Protein AF-A0A958QZ75-F1 (afdb_monomer_lite)

Radius of gyration: 23.56 Å; chains: 1; bounding box: 42×89×55 Å

Foldseek 3Di:
DPPVVVVVVVVVVVVVVVVVVVVVVVVVVVVVVVDAPPLVVQDAQAAEEEEEDQPLPPDLVVLLLQLCCCQVVVHQYYEYEHAADPDPPRDGSVVNLQNLLVCLQVSVVSCVVVVQDWAPWDDPDRQWIWTAHPVRGIHIYGYHCVCVVVVPDDVLVVLLVVCVSHNAQRYEYEDEVVCLLCLVVSDPCSVVSLLSHKYKYFYDPPPPPRPPQDLPDDDSCVVVDDPVQVVQWDADNVRRMIIGGSPDPPDPSD

pLDDT: mean 79.93, std 19.9, range [34.56, 98.44]

Secondary structure (DSSP, 8-state):
--SSHHHHHHHHHHHHHHHHHHHHHHHHHHHHSS-S--GGG--TT--EEEEEE--SS--HHHHHHHHHHHHHTT-SEEEEEE----STTPPPHHHHHHHHHHHHHTHHHHHHHTT--EEEEEEEETTEEEEEETTS-EEEEEEE-HHHHTT--SHHHHHHHHHHHH-TTTEEEEEEHHHHHHGGGS-TTGGGHHHH-EEEEE--TT-BTBS---TTSS-TTGGGS-GGGGGGEEEETTTTEEEE----SSS---

Structure (mmCIF, N/CA/C/O backbone):
data_AF-A0A958QZ75-F1
#
_entry.id   AF-A0A958QZ75-F1
#
loop_
_atom_site.group_PDB
_atom_site.id
_atom_site.type_symbol
_atom_site.label_atom_id
_atom_site.label_alt_id
_atom_site.label_comp_id
_atom_site.label_asym_id
_atom_site.label_entity_id
_atom_site.label_seq_id
_atom_site.pdbx_PDB_ins_code
_atom_site.Cartn_x
_atom_site.Cartn_y
_atom_site.Cartn_z
_atom_site.occupancy
_atom_site.B_iso_or_equiv
_atom_site.auth_seq_id
_atom_site.auth_comp_id
_atom_site.auth_asym_id
_atom_site.auth_atom_id
_atom_site.pdbx_PDB_model_num
ATOM 1 N N . MET A 1 1 ? 22.309 63.521 30.481 1.00 52.22 1 MET A N 1
ATOM 2 C CA . MET A 1 1 ? 21.281 62.956 29.573 1.00 52.22 1 MET A CA 1
ATOM 3 C C . MET A 1 1 ? 21.811 61.906 28.569 1.00 52.22 1 MET A C 1
ATOM 5 O O . MET A 1 1 ? 21.102 61.592 27.629 1.00 52.22 1 MET A O 1
ATOM 9 N N . LYS A 1 2 ? 23.010 61.310 28.754 1.00 52.03 2 LYS A N 1
ATOM 10 C CA . LYS A 1 2 ? 23.576 60.277 27.845 1.00 52.03 2 LYS A CA 1
ATOM 11 C C . LYS A 1 2 ? 23.533 58.837 28.392 1.00 52.03 2 LYS A C 1
ATOM 13 O O . LYS A 1 2 ? 23.915 57.909 27.693 1.00 52.03 2 LYS A O 1
ATOM 18 N N . THR A 1 3 ? 23.054 58.633 29.618 1.00 52.88 3 THR A N 1
ATOM 19 C CA . THR A 1 3 ? 23.153 57.337 30.315 1.00 52.88 3 THR A CA 1
ATOM 20 C C . THR A 1 3 ? 21.907 56.455 30.173 1.00 52.88 3 THR A C 1
ATOM 22 O O . THR A 1 3 ? 22.004 55.248 30.342 1.00 52.88 3 THR A O 1
ATOM 25 N N . LEU A 1 4 ? 20.754 57.024 29.800 1.00 45.88 4 LEU A N 1
ATOM 26 C CA . LEU A 1 4 ? 19.498 56.275 29.629 1.00 45.88 4 LEU A CA 1
ATOM 27 C C . LEU A 1 4 ? 19.374 55.584 28.258 1.00 45.88 4 LEU A C 1
ATOM 29 O O . LEU A 1 4 ? 18.701 54.569 28.153 1.00 45.88 4 LEU A O 1
ATOM 33 N N . SER A 1 5 ? 20.068 56.069 27.222 1.00 47.34 5 SER A N 1
ATOM 34 C CA . SER A 1 5 ? 19.983 55.503 25.862 1.00 47.34 5 SER A CA 1
ATOM 35 C C . SER A 1 5 ? 20.635 54.117 25.738 1.00 47.34 5 SER A C 1
ATOM 37 O O . SER A 1 5 ? 20.114 53.273 25.018 1.00 47.34 5 SER A O 1
ATOM 39 N N . ARG A 1 6 ? 21.695 53.822 26.506 1.00 51.47 6 ARG A N 1
ATOM 40 C CA . ARG A 1 6 ? 22.344 52.495 26.484 1.00 51.47 6 ARG A CA 1
ATOM 41 C C . ARG A 1 6 ? 21.542 51.393 27.183 1.00 51.47 6 ARG A C 1
ATOM 43 O O . ARG A 1 6 ? 21.786 50.222 26.924 1.00 51.47 6 ARG A O 1
ATOM 50 N N . TYR A 1 7 ? 20.593 51.750 28.049 1.00 50.31 7 TYR A N 1
ATOM 51 C CA . TYR A 1 7 ? 19.760 50.771 28.756 1.00 50.31 7 TYR A CA 1
ATOM 52 C C . TYR A 1 7 ? 18.610 50.235 27.889 1.00 50.31 7 TYR A C 1
ATOM 54 O O . TYR A 1 7 ? 18.158 49.114 28.092 1.00 50.31 7 TYR A O 1
ATOM 62 N N . PHE A 1 8 ? 18.155 51.005 26.895 1.00 46.66 8 PHE A N 1
ATOM 63 C CA . PHE A 1 8 ? 17.090 50.568 25.986 1.00 46.66 8 PHE A CA 1
ATOM 64 C C . PHE A 1 8 ? 17.598 49.668 24.849 1.00 46.66 8 PHE A C 1
ATOM 66 O O . PHE A 1 8 ? 16.860 48.804 24.383 1.00 46.66 8 PHE A O 1
ATOM 73 N N . GLU A 1 9 ? 18.866 49.793 24.444 1.00 49.28 9 GLU A N 1
ATOM 74 C CA . GLU A 1 9 ? 19.459 48.905 23.431 1.00 49.28 9 GLU A CA 1
ATOM 75 C C . GLU A 1 9 ? 19.729 47.489 23.970 1.00 49.28 9 GLU A C 1
ATOM 77 O O . GLU A 1 9 ? 19.547 46.512 23.244 1.00 49.28 9 GLU A O 1
ATOM 82 N N . SER A 1 10 ? 20.078 47.342 25.255 1.00 51.66 10 SER A N 1
ATOM 83 C CA . SER A 1 10 ? 20.316 46.025 25.864 1.00 51.66 10 SER A CA 1
ATOM 84 C C . SER A 1 10 ? 19.029 45.228 26.116 1.00 51.66 10 SER A C 1
ATOM 86 O O . SER A 1 10 ? 19.037 44.003 25.992 1.00 51.66 10 SER A O 1
ATOM 88 N N . LEU A 1 11 ? 17.907 45.899 26.402 1.00 47.25 11 LEU A N 1
ATOM 89 C CA . LEU A 1 11 ? 16.609 45.243 26.617 1.00 47.25 11 LEU A CA 1
ATOM 90 C C . LEU A 1 11 ? 16.003 44.683 25.318 1.00 47.25 11 LEU A C 1
ATOM 92 O O . LEU A 1 11 ? 15.410 43.603 25.336 1.00 47.25 11 LEU A O 1
ATOM 96 N N . ASN A 1 12 ? 16.216 45.347 24.176 1.00 53.66 12 ASN A N 1
ATOM 97 C CA . ASN A 1 12 ? 15.762 44.834 22.877 1.00 53.66 12 ASN A CA 1
ATOM 98 C C . ASN A 1 12 ? 16.567 43.611 22.409 1.00 53.66 12 ASN A C 1
ATOM 100 O O . ASN A 1 12 ? 16.010 42.717 21.774 1.00 53.66 12 ASN A O 1
ATOM 104 N N . PHE A 1 13 ? 17.851 43.521 22.764 1.00 54.38 13 PHE A N 1
ATOM 105 C CA . PHE A 1 13 ? 18.694 42.392 22.361 1.00 54.38 13 PHE A CA 1
ATOM 106 C C . PHE A 1 13 ? 18.328 41.089 23.095 1.00 54.38 13 PHE A C 1
ATOM 108 O O . PHE A 1 13 ? 18.323 40.014 22.494 1.00 54.38 13 PHE A O 1
ATOM 115 N N . ILE A 1 14 ? 17.950 41.183 24.376 1.00 55.31 14 ILE A N 1
ATOM 116 C CA . ILE A 1 14 ? 17.532 40.024 25.184 1.00 55.31 14 ILE A CA 1
ATOM 117 C C . ILE A 1 14 ? 16.198 39.454 24.673 1.00 55.31 14 ILE A C 1
ATOM 119 O O . ILE A 1 14 ? 16.058 38.238 24.563 1.00 55.31 14 ILE A O 1
ATOM 123 N N . SER A 1 15 ? 15.258 40.316 24.273 1.00 59.66 15 SER A N 1
ATOM 124 C CA . SER A 1 15 ? 13.955 39.921 23.712 1.00 59.66 15 SER A CA 1
ATOM 125 C C . SER A 1 15 ? 14.082 39.147 22.389 1.00 59.66 15 SER A C 1
ATOM 127 O O . SER A 1 15 ? 13.454 38.099 22.202 1.00 59.66 15 SER A O 1
ATOM 129 N N . VAL A 1 16 ? 14.951 39.610 21.484 1.00 63.12 16 VAL A N 1
ATOM 130 C CA . VAL A 1 16 ? 15.163 38.958 20.181 1.00 63.12 16 VAL A CA 1
ATOM 131 C C . VAL A 1 16 ? 15.904 37.627 20.339 1.00 63.12 16 VAL A C 1
ATOM 133 O O . VAL A 1 16 ? 15.516 36.637 19.719 1.00 63.12 16 VAL A O 1
ATOM 136 N N . ALA A 1 17 ? 16.912 37.561 21.216 1.00 61.28 17 ALA A N 1
ATOM 137 C CA . ALA A 1 17 ? 17.644 36.324 21.491 1.00 61.28 17 ALA A CA 1
ATOM 138 C C . ALA A 1 17 ? 16.769 35.261 22.183 1.00 61.28 17 ALA A C 1
ATOM 140 O O . ALA A 1 17 ? 16.833 34.086 21.821 1.00 61.28 17 ALA A O 1
ATOM 141 N N . GLN A 1 18 ? 15.906 35.662 23.125 1.00 62.38 18 GLN A N 1
ATOM 142 C CA . GLN A 1 18 ? 14.941 34.754 23.758 1.00 62.38 18 GLN A CA 1
ATOM 143 C C . GLN A 1 18 ? 13.906 34.237 22.756 1.00 62.38 18 GLN A C 1
ATOM 145 O O . GLN A 1 18 ? 13.602 33.046 22.751 1.00 62.38 18 GLN A O 1
ATOM 150 N N . SER A 1 19 ? 13.424 35.099 21.858 1.00 62.25 19 SER A N 1
ATOM 151 C CA . SER A 1 19 ? 12.486 34.699 20.805 1.00 62.25 19 SER A CA 1
ATOM 152 C C . SER A 1 19 ? 13.127 33.699 19.839 1.00 62.25 19 SER A C 1
ATOM 154 O O . SER A 1 19 ? 12.548 32.648 19.575 1.00 62.25 19 SER A O 1
ATOM 156 N N . ALA A 1 20 ? 14.354 33.959 19.373 1.00 61.88 20 ALA A N 1
ATOM 157 C CA . ALA A 1 20 ? 15.084 33.045 18.493 1.00 61.88 20 ALA A CA 1
ATOM 158 C C . ALA A 1 20 ? 15.374 31.688 19.159 1.00 61.88 20 ALA A C 1
ATOM 160 O O . ALA A 1 20 ? 15.249 30.652 18.510 1.00 61.88 20 ALA A O 1
ATOM 161 N N . PHE A 1 21 ? 15.695 31.674 20.457 1.00 65.50 21 PHE A N 1
ATOM 162 C CA . PHE A 1 21 ? 15.905 30.438 21.214 1.00 65.50 21 PHE A CA 1
ATOM 163 C C . PHE A 1 21 ? 14.607 29.632 21.381 1.00 65.50 21 PHE A C 1
ATOM 165 O O . PHE A 1 21 ? 14.619 28.418 21.200 1.00 65.50 21 PHE A O 1
ATOM 172 N N . ILE A 1 22 ? 13.472 30.293 21.640 1.00 64.44 22 ILE A N 1
ATOM 173 C CA . ILE A 1 22 ? 12.157 29.635 21.709 1.00 64.44 22 ILE A CA 1
ATOM 174 C C . ILE A 1 22 ? 11.778 29.040 20.347 1.00 64.44 22 ILE A C 1
ATOM 176 O O . ILE A 1 22 ? 11.359 27.886 20.291 1.00 64.44 22 ILE A O 1
ATOM 180 N N . TYR A 1 23 ? 11.987 29.767 19.244 1.00 56.66 23 TYR A N 1
ATOM 181 C CA . TYR A 1 23 ? 11.751 29.227 17.901 1.00 56.66 23 TYR A CA 1
ATOM 182 C C . TYR A 1 23 ? 12.685 28.057 17.574 1.00 56.66 23 TYR A C 1
ATOM 184 O O . TYR A 1 23 ? 12.224 27.069 17.010 1.00 56.66 23 TYR A O 1
ATOM 192 N N . LEU A 1 24 ? 13.960 28.111 17.973 1.00 56.72 24 LEU A N 1
ATOM 193 C CA . LEU A 1 24 ? 14.907 27.012 17.764 1.00 56.72 24 LEU A CA 1
ATOM 194 C C . LEU A 1 24 ? 14.512 25.762 18.569 1.00 56.72 24 LEU A C 1
ATOM 196 O O . LEU A 1 24 ? 14.519 24.664 18.024 1.00 56.72 24 LEU A O 1
ATOM 200 N N . VAL A 1 25 ? 14.108 25.916 19.835 1.00 54.31 25 VAL A N 1
ATOM 201 C CA . VAL A 1 25 ? 13.663 24.805 20.698 1.00 54.31 25 VAL A CA 1
ATOM 202 C C . VAL A 1 25 ? 12.334 24.216 20.214 1.00 54.31 25 VAL A C 1
ATOM 204 O O . VAL A 1 25 ? 12.165 22.996 20.223 1.00 54.31 25 VAL A O 1
ATOM 207 N N . LEU A 1 26 ? 11.407 25.046 19.728 1.00 49.66 26 LEU A N 1
ATOM 208 C CA . LEU A 1 26 ? 10.153 24.572 19.137 1.00 49.66 26 LEU A CA 1
ATOM 209 C C . LEU A 1 26 ? 10.389 23.859 17.798 1.00 49.66 26 LEU A C 1
ATOM 211 O O . LEU A 1 26 ? 9.787 22.818 17.552 1.00 49.66 26 LEU A O 1
ATOM 215 N N . TYR A 1 27 ? 11.311 24.345 16.963 1.00 46.94 27 TYR A N 1
ATOM 216 C CA . TYR A 1 27 ? 11.652 23.692 15.694 1.00 46.94 27 TYR A CA 1
ATOM 217 C C . TYR A 1 27 ? 12.409 22.372 15.911 1.00 46.94 27 TYR A C 1
ATOM 219 O O . TYR A 1 27 ? 12.163 21.381 15.217 1.00 46.94 27 TYR A O 1
ATOM 227 N N . PHE A 1 28 ? 13.291 22.326 16.915 1.00 40.72 28 PHE A N 1
ATOM 228 C CA . PHE A 1 28 ? 14.033 21.120 17.282 1.00 40.72 28 PHE A CA 1
ATOM 229 C C . PHE A 1 28 ? 13.118 20.066 17.924 1.00 40.72 28 PHE A C 1
ATOM 231 O O . PHE A 1 28 ? 13.215 18.892 17.584 1.00 40.72 28 PHE A O 1
ATOM 238 N N . THR A 1 29 ? 12.162 20.462 18.771 1.00 40.62 29 THR A N 1
ATOM 239 C CA . THR A 1 29 ? 11.171 19.518 19.323 1.00 40.62 29 THR A CA 1
ATOM 240 C C . THR A 1 29 ? 10.212 18.999 18.250 1.00 40.62 29 THR A C 1
ATOM 242 O O . THR A 1 29 ? 9.955 17.799 18.223 1.00 40.62 29 THR A O 1
ATOM 245 N N . PHE A 1 30 ? 9.764 19.824 17.297 1.00 40.53 30 PHE A N 1
ATOM 246 C CA . PHE A 1 30 ? 8.926 19.337 16.189 1.00 40.53 30 PHE A CA 1
ATOM 247 C C . PHE A 1 30 ? 9.667 18.372 15.248 1.00 40.53 30 PHE A C 1
ATOM 249 O O . PHE A 1 30 ? 9.071 17.417 14.753 1.00 40.53 30 PHE A O 1
ATOM 256 N N . SER A 1 31 ? 10.970 18.577 15.036 1.00 38.12 31 SER A N 1
ATOM 257 C CA . SER A 1 31 ? 11.785 17.715 14.164 1.00 38.12 31 SER A CA 1
ATOM 258 C C . SER A 1 31 ? 12.186 16.390 14.827 1.00 38.12 31 SER A C 1
ATOM 260 O O . SER A 1 31 ? 12.390 15.403 14.131 1.00 38.12 31 SER A O 1
ATOM 262 N N . VAL A 1 32 ? 12.249 16.331 16.161 1.00 42.12 32 VAL A N 1
ATOM 263 C CA . VAL A 1 32 ? 12.564 15.097 16.910 1.00 42.12 32 VAL A CA 1
ATOM 264 C C . VAL A 1 32 ? 11.347 14.163 17.046 1.00 42.12 32 VAL A C 1
ATOM 266 O O . VAL A 1 32 ? 11.522 12.965 17.253 1.00 42.12 32 VAL A O 1
ATOM 269 N N . PHE A 1 33 ? 10.118 14.661 16.858 1.00 41.53 33 PHE A N 1
ATOM 270 C CA . PHE A 1 33 ? 8.901 13.828 16.847 1.00 41.53 33 PHE A CA 1
ATOM 271 C C . PHE A 1 33 ? 8.440 13.378 15.454 1.00 41.53 33 PHE A C 1
ATOM 273 O O . PHE A 1 33 ? 7.552 12.529 15.360 1.00 41.53 33 PHE A O 1
ATOM 280 N N . ALA A 1 34 ? 9.089 13.832 14.379 1.00 43.25 34 ALA A N 1
ATOM 281 C CA . ALA A 1 34 ? 9.087 13.114 13.104 1.00 43.25 34 ALA A CA 1
ATOM 282 C C . ALA A 1 34 ? 10.056 11.923 13.205 1.00 43.25 34 ALA A C 1
ATOM 284 O O . ALA A 1 34 ? 11.059 11.844 12.501 1.00 43.25 34 ALA A O 1
ATOM 285 N N . GLY A 1 35 ? 9.805 11.042 14.176 1.00 39.75 35 GLY A N 1
ATOM 286 C CA . GLY A 1 35 ? 10.615 9.852 14.375 1.00 39.75 35 GLY A CA 1
ATOM 287 C C . GLY A 1 35 ? 10.577 8.960 13.129 1.00 39.75 35 GLY A C 1
ATOM 288 O O . GLY A 1 35 ? 9.589 9.001 12.385 1.00 39.75 35 GLY A O 1
ATOM 289 N N . PRO A 1 36 ? 11.615 8.128 12.908 1.00 47.50 36 PRO A N 1
ATOM 290 C CA . PRO A 1 36 ? 11.503 7.006 11.978 1.00 47.50 36 PRO A CA 1
ATOM 291 C C . PRO A 1 36 ? 10.213 6.250 12.305 1.00 47.50 36 PRO A C 1
ATOM 293 O O . PRO A 1 36 ? 9.847 6.204 13.484 1.00 47.50 36 PRO A O 1
ATOM 296 N N . LEU A 1 37 ? 9.518 5.734 11.277 1.00 47.84 37 LEU A N 1
ATOM 297 C CA . LEU A 1 37 ? 8.308 4.903 11.387 1.00 47.84 37 LEU A CA 1
ATOM 298 C C . LEU A 1 37 ? 8.198 4.300 12.783 1.00 47.84 37 LEU A C 1
ATOM 300 O O . LEU A 1 37 ? 9.064 3.518 13.177 1.00 47.84 37 LEU A O 1
ATOM 304 N N . SER A 1 38 ? 7.189 4.706 13.558 1.00 46.53 38 SER A N 1
ATOM 305 C CA . SER A 1 38 ? 6.972 4.114 14.876 1.00 46.53 38 SER A CA 1
ATOM 306 C C . SER A 1 38 ? 6.536 2.666 14.663 1.00 46.53 38 SER A C 1
ATOM 308 O O . SER A 1 38 ? 5.344 2.351 14.598 1.00 46.53 38 SER A O 1
ATOM 310 N N . LEU A 1 39 ? 7.532 1.790 14.514 1.00 50.59 39 LEU A N 1
ATOM 311 C CA . LEU A 1 39 ? 7.411 0.340 14.397 1.00 50.59 39 LEU A CA 1
ATOM 312 C C . LEU A 1 39 ? 6.676 -0.244 15.610 1.00 50.59 39 LEU A C 1
ATOM 314 O O . LEU A 1 39 ? 6.076 -1.303 15.508 1.00 50.59 39 LEU A O 1
ATOM 318 N N . ASN A 1 40 ? 6.607 0.508 16.713 1.00 44.12 40 ASN A N 1
ATOM 319 C CA . ASN A 1 40 ? 5.782 0.213 17.884 1.00 44.12 40 ASN A CA 1
ATOM 320 C C . ASN A 1 40 ? 4.268 0.184 17.591 1.00 44.12 40 ASN A C 1
ATOM 322 O O . ASN A 1 40 ? 3.500 -0.169 18.476 1.00 44.12 40 ASN A O 1
ATOM 326 N N . SER A 1 41 ? 3.814 0.583 16.396 1.00 52.78 41 SER A N 1
ATOM 327 C CA . SER A 1 41 ? 2.407 0.432 15.983 1.00 52.78 41 SER A CA 1
ATOM 328 C C . SER A 1 41 ? 2.088 -0.916 15.322 1.00 52.78 41 SER A C 1
ATOM 330 O O . SER A 1 41 ? 0.911 -1.273 15.216 1.00 52.78 41 SER A O 1
ATOM 332 N N . LEU A 1 42 ? 3.110 -1.680 14.922 1.00 58.38 42 LEU A N 1
ATOM 333 C CA . LEU A 1 42 ? 2.955 -3.026 14.376 1.00 58.38 42 LEU A CA 1
ATOM 334 C C . LEU A 1 42 ? 2.883 -4.029 15.528 1.00 58.38 42 LEU A C 1
ATOM 336 O O . LEU A 1 42 ? 3.874 -4.646 15.908 1.00 58.38 42 LEU A O 1
ATOM 340 N N . GLU A 1 43 ? 1.695 -4.175 16.111 1.00 59.38 43 GLU A N 1
ATOM 341 C CA . GLU A 1 43 ? 1.435 -5.256 17.064 1.00 59.38 43 GLU A CA 1
ATOM 342 C C . GLU A 1 43 ? 1.657 -6.611 16.365 1.00 59.38 43 GLU A C 1
ATOM 344 O O . GLU A 1 43 ? 1.045 -6.852 15.313 1.00 59.38 43 GLU A O 1
ATOM 349 N N . PRO A 1 44 ? 2.492 -7.512 16.917 1.00 62.66 44 PRO A N 1
ATOM 350 C CA . PRO A 1 44 ? 2.683 -8.846 16.364 1.00 62.66 44 PRO A CA 1
ATOM 351 C C . PRO A 1 44 ? 1.339 -9.547 16.128 1.00 62.66 44 PRO A C 1
ATOM 353 O O . PRO A 1 44 ? 0.480 -9.588 17.008 1.00 62.66 44 PRO A O 1
ATOM 356 N N . GLY A 1 45 ? 1.146 -10.095 14.927 1.00 70.00 45 GLY A N 1
ATOM 357 C CA . GLY A 1 45 ? -0.103 -10.762 14.545 1.00 70.00 45 GLY A CA 1
ATOM 358 C C . GLY A 1 45 ? -1.163 -9.869 13.893 1.00 70.00 45 GLY A C 1
ATOM 359 O O . GLY A 1 45 ? -2.205 -10.387 13.495 1.00 70.00 45 GLY A O 1
ATOM 360 N N . ARG A 1 46 ? -0.936 -8.556 13.746 1.00 83.88 46 ARG A N 1
ATOM 361 C CA . ARG A 1 46 ? -1.815 -7.700 12.933 1.00 83.88 46 ARG A CA 1
ATOM 362 C C . ARG A 1 46 ? -1.453 -7.780 11.456 1.00 83.88 46 ARG A C 1
ATOM 364 O O . ARG A 1 46 ? -0.287 -7.647 11.097 1.00 83.88 46 ARG A O 1
ATOM 371 N N . SER A 1 47 ? -2.470 -7.931 10.608 1.00 93.44 47 SER A N 1
ATOM 372 C CA . SER A 1 47 ? -2.295 -7.857 9.159 1.00 93.44 47 SER A CA 1
ATOM 373 C C . SER A 1 47 ? -1.818 -6.470 8.726 1.00 93.44 47 SER A C 1
ATOM 375 O O . SER A 1 47 ? -2.396 -5.453 9.115 1.00 93.44 47 SER A O 1
ATOM 377 N N . LEU A 1 48 ? -0.787 -6.456 7.890 1.00 96.31 48 LEU A N 1
ATOM 378 C CA . LEU A 1 48 ? -0.176 -5.294 7.270 1.00 96.31 48 LEU A CA 1
ATOM 379 C C . LEU A 1 48 ? -0.329 -5.396 5.753 1.00 96.31 48 LEU A C 1
ATOM 381 O O . LEU A 1 48 ? 0.106 -6.375 5.147 1.00 96.31 48 LEU A O 1
ATOM 385 N N . LEU A 1 49 ? -0.904 -4.365 5.144 1.00 97.62 49 LEU A N 1
ATOM 386 C CA . LEU A 1 49 ? -1.040 -4.227 3.700 1.00 97.62 49 LEU A CA 1
ATOM 387 C C . LEU A 1 49 ? 0.006 -3.243 3.169 1.00 97.62 49 LEU A C 1
ATOM 389 O O . LEU A 1 49 ? -0.009 -2.066 3.518 1.00 97.62 49 LEU A O 1
ATOM 393 N N . LEU A 1 50 ? 0.907 -3.709 2.313 1.00 98.06 50 LEU A N 1
ATOM 394 C CA . LEU A 1 50 ? 1.896 -2.890 1.623 1.00 98.06 50 LEU A CA 1
ATOM 395 C C . LEU A 1 50 ? 1.464 -2.645 0.184 1.00 98.06 50 LEU A C 1
ATOM 397 O O . LEU A 1 50 ? 1.153 -3.585 -0.539 1.00 98.06 50 LEU A O 1
ATOM 401 N N . MET A 1 51 ? 1.547 -1.400 -0.265 1.00 97.81 51 MET A N 1
ATOM 402 C CA . MET A 1 51 ? 1.464 -1.047 -1.677 1.00 97.81 51 MET A CA 1
ATOM 403 C C . MET A 1 51 ? 2.732 -0.299 -2.065 1.00 97.81 51 MET A C 1
ATOM 405 O O . MET A 1 51 ? 2.919 0.857 -1.678 1.00 97.81 51 MET A O 1
ATOM 409 N N . GLY A 1 52 ? 3.615 -0.959 -2.811 1.00 96.38 52 GLY A N 1
ATOM 410 C CA . GLY A 1 52 ? 4.837 -0.330 -3.300 1.00 96.38 52 GLY A CA 1
ATOM 411 C C . GLY A 1 52 ? 4.676 0.325 -4.663 1.00 96.38 52 GLY A C 1
ATOM 412 O O . GLY A 1 52 ? 3.910 -0.135 -5.514 1.00 96.38 52 GLY A O 1
ATOM 413 N N . GLY A 1 53 ? 5.430 1.396 -4.886 1.00 95.25 53 GLY A N 1
ATOM 414 C CA . GLY A 1 53 ? 5.458 2.086 -6.169 1.00 95.25 53 GLY A CA 1
ATOM 415 C C . GLY A 1 53 ? 6.338 3.327 -6.148 1.00 95.25 53 GLY A C 1
ATOM 416 O O . GLY A 1 53 ? 6.704 3.839 -5.095 1.00 95.25 53 GLY A O 1
ATOM 417 N N . SER A 1 54 ? 6.661 3.841 -7.335 1.00 94.88 54 SER A N 1
ATOM 418 C CA . SER A 1 54 ? 7.379 5.115 -7.450 1.00 94.88 54 SER A CA 1
ATOM 419 C C . SER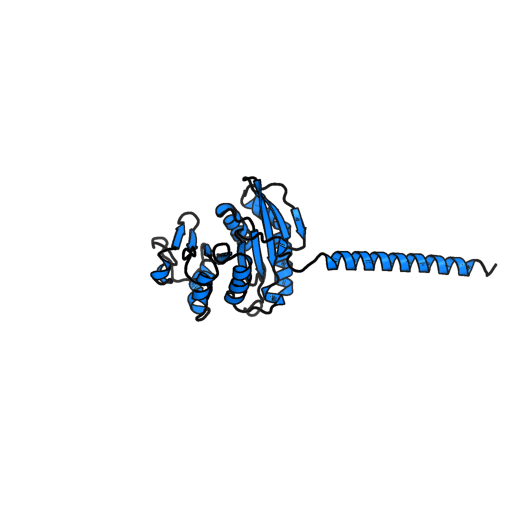 A 1 54 ? 6.488 6.329 -7.206 1.00 94.88 54 SER A C 1
ATOM 421 O O . SER A 1 54 ? 7.008 7.407 -6.956 1.00 94.88 54 SER A O 1
ATOM 423 N N . PHE A 1 55 ? 5.162 6.170 -7.332 1.00 95.50 55 PHE A N 1
ATOM 424 C CA . PHE A 1 55 ? 4.152 7.217 -7.137 1.00 95.50 55 PHE A CA 1
ATOM 425 C C . PHE A 1 55 ? 4.561 8.571 -7.742 1.00 95.50 55 PHE A C 1
ATOM 427 O O . PHE A 1 55 ? 4.561 9.595 -7.069 1.00 95.50 55 PHE A O 1
ATOM 434 N N . SER A 1 56 ? 4.911 8.580 -9.031 1.00 93.56 56 SER A N 1
ATOM 435 C CA . SER A 1 56 ? 5.424 9.764 -9.732 1.00 93.56 56 SER A CA 1
ATOM 436 C C . SER A 1 56 ? 4.452 10.260 -10.822 1.00 93.56 56 SER A C 1
ATOM 438 O O . SER A 1 56 ? 4.697 9.994 -12.005 1.00 93.56 56 SER A O 1
ATOM 440 N N . PRO A 1 57 ? 3.386 11.013 -10.478 1.00 95.19 57 PRO A N 1
ATOM 441 C CA . PRO A 1 57 ? 2.887 11.313 -9.127 1.00 95.19 57 PRO A CA 1
ATOM 442 C C . PRO A 1 57 ? 1.938 10.217 -8.584 1.00 95.19 57 PRO A C 1
ATOM 444 O O . PRO A 1 57 ? 1.490 9.354 -9.351 1.00 95.19 57 PRO A O 1
ATOM 447 N N . PRO A 1 58 ? 1.579 10.228 -7.281 1.00 96.62 58 PRO A N 1
ATOM 448 C CA . PRO A 1 58 ? 0.439 9.452 -6.803 1.00 96.62 58 PRO A CA 1
ATOM 449 C C . PRO A 1 58 ? -0.842 9.926 -7.505 1.00 96.62 58 PRO A C 1
ATOM 451 O O . PRO A 1 58 ? -0.951 11.063 -7.963 1.00 96.62 58 PRO A O 1
ATOM 454 N N . THR A 1 59 ? -1.838 9.048 -7.577 1.00 95.88 59 THR A N 1
ATOM 455 C CA . THR A 1 59 ? -3.104 9.309 -8.276 1.00 95.88 59 THR A CA 1
ATOM 456 C C . THR A 1 59 ? -4.262 8.853 -7.403 1.00 95.88 59 THR A C 1
ATOM 458 O O . THR A 1 59 ? -4.074 8.038 -6.496 1.00 95.88 59 THR A O 1
ATOM 461 N N . ILE A 1 60 ? -5.471 9.335 -7.704 1.00 95.19 60 ILE A N 1
ATOM 462 C CA . ILE A 1 60 ? -6.697 8.894 -7.023 1.00 95.19 60 ILE A CA 1
ATOM 463 C C . ILE A 1 60 ? -6.845 7.371 -7.117 1.00 95.19 60 ILE A C 1
ATOM 465 O O . ILE A 1 60 ? -7.207 6.745 -6.129 1.00 95.19 60 ILE A O 1
ATOM 469 N N . SER A 1 61 ? -6.480 6.758 -8.247 1.00 92.88 61 SER A N 1
ATOM 470 C CA . SER A 1 61 ? -6.552 5.303 -8.425 1.00 92.88 61 SER A CA 1
ATOM 471 C C . SER A 1 61 ? -5.692 4.531 -7.425 1.00 92.88 61 SER A C 1
ATOM 473 O O . SER A 1 61 ? -6.117 3.480 -6.961 1.00 92.88 61 SER A O 1
ATOM 475 N N . HIS A 1 62 ? -4.509 5.037 -7.056 1.00 95.81 62 HIS A N 1
ATOM 476 C CA . HIS A 1 62 ? -3.690 4.405 -6.014 1.00 95.81 62 HIS A CA 1
ATOM 477 C C . HIS A 1 62 ? -4.387 4.455 -4.649 1.00 95.81 62 HIS A C 1
ATOM 479 O O . HIS A 1 62 ? -4.388 3.473 -3.912 1.00 95.81 62 HIS A O 1
ATOM 485 N N . MET A 1 63 ? -5.008 5.592 -4.332 1.00 97.69 63 MET A N 1
ATOM 486 C CA . MET A 1 63 ? -5.678 5.797 -3.050 1.00 97.69 63 MET A CA 1
ATOM 487 C C . MET A 1 63 ? -6.965 4.980 -2.936 1.00 97.69 63 MET A C 1
ATOM 489 O O . MET A 1 63 ? -7.202 4.374 -1.897 1.00 97.69 63 MET A O 1
ATOM 493 N N . VAL A 1 64 ? -7.772 4.941 -4.000 1.00 95.56 64 VAL A N 1
ATOM 494 C CA . VAL A 1 64 ? -8.996 4.129 -4.074 1.00 95.56 64 VAL A CA 1
ATOM 495 C C . VAL A 1 64 ? -8.657 2.652 -3.908 1.00 95.56 64 VAL A C 1
ATOM 497 O O . VAL A 1 64 ? -9.233 2.006 -3.042 1.00 95.56 64 VAL A O 1
ATOM 500 N N . LEU A 1 65 ? -7.652 2.161 -4.643 1.00 94.12 65 LEU A N 1
ATOM 501 C CA . LEU A 1 65 ? -7.205 0.772 -4.556 1.00 94.12 65 LEU A CA 1
ATOM 502 C C . LEU A 1 65 ? -6.803 0.383 -3.124 1.00 94.12 65 LEU A C 1
ATOM 504 O O . LEU A 1 65 ? -7.238 -0.649 -2.617 1.00 94.12 65 LEU A O 1
ATOM 508 N N . MET A 1 66 ? -6.016 1.226 -2.448 1.00 97.38 66 MET A N 1
ATOM 509 C CA . MET A 1 66 ? -5.673 1.018 -1.038 1.00 97.38 66 MET A CA 1
ATOM 510 C C . MET A 1 66 ? -6.921 1.043 -0.143 1.00 97.38 66 MET A C 1
ATOM 512 O O . MET A 1 66 ? -7.096 0.152 0.682 1.00 97.38 66 MET A O 1
ATOM 516 N N . ALA A 1 67 ? -7.792 2.044 -0.299 1.00 96.88 67 ALA A N 1
ATOM 517 C CA . ALA A 1 67 ? -8.965 2.228 0.554 1.00 96.88 67 ALA A CA 1
ATOM 518 C C . ALA A 1 67 ? -9.938 1.043 0.480 1.00 96.88 67 ALA A C 1
ATOM 520 O O . ALA A 1 67 ? -10.371 0.545 1.519 1.00 96.88 67 ALA A O 1
ATOM 521 N N . GLU A 1 68 ? -10.256 0.591 -0.732 1.00 94.50 68 GLU A N 1
ATOM 522 C CA . GLU A 1 68 ? -11.171 -0.528 -0.976 1.00 94.50 68 GLU A CA 1
ATOM 523 C C . GLU A 1 68 ? -10.576 -1.833 -0.464 1.00 94.50 68 GLU A C 1
ATOM 525 O O . GLU A 1 68 ? -11.212 -2.510 0.338 1.00 94.50 68 GLU A O 1
ATOM 530 N N . THR A 1 69 ? -9.306 -2.108 -0.779 1.00 93.44 69 THR A N 1
ATOM 531 C CA . THR A 1 69 ? -8.632 -3.317 -0.284 1.00 93.44 69 THR A CA 1
ATOM 532 C C . THR A 1 69 ? -8.593 -3.347 1.245 1.00 93.44 69 THR A C 1
ATOM 534 O O . THR A 1 69 ? -8.888 -4.373 1.858 1.00 93.44 69 THR A O 1
ATOM 537 N N . MET A 1 70 ? -8.253 -2.224 1.890 1.00 95.44 70 MET A N 1
ATOM 538 C CA . MET A 1 70 ? -8.245 -2.145 3.352 1.00 95.44 70 MET A CA 1
ATOM 539 C C . MET A 1 70 ? -9.640 -2.339 3.951 1.00 95.44 70 MET A C 1
ATOM 541 O O . MET A 1 70 ? -9.761 -2.938 5.017 1.00 95.44 70 MET A O 1
ATOM 545 N N . TYR A 1 71 ? -10.683 -1.830 3.297 1.00 94.12 71 TYR A N 1
ATOM 546 C CA . TYR A 1 71 ? -12.057 -1.974 3.763 1.00 94.12 71 TYR A CA 1
ATOM 547 C C . TYR A 1 71 ? -12.567 -3.411 3.602 1.00 94.12 71 TYR A C 1
ATOM 549 O O . TYR A 1 71 ? -13.013 -4.007 4.580 1.00 94.12 71 TYR A O 1
ATOM 557 N N . GLU A 1 72 ? -12.455 -3.977 2.403 1.00 89.25 72 GLU A N 1
ATOM 558 C CA . GLU A 1 72 ? -12.989 -5.295 2.042 1.00 89.25 72 GLU A CA 1
ATOM 559 C C . GLU A 1 72 ? -12.263 -6.436 2.747 1.00 89.25 72 GLU A C 1
ATOM 561 O O . GLU A 1 72 ? -12.892 -7.387 3.208 1.00 89.25 72 GLU A O 1
ATOM 566 N N . GLN A 1 73 ? -10.939 -6.330 2.867 1.00 88.06 73 GLN A N 1
ATOM 567 C CA . GLN A 1 73 ? -10.121 -7.317 3.575 1.00 88.06 73 GLN A CA 1
ATOM 568 C C . GLN A 1 73 ? -9.945 -6.973 5.058 1.00 88.06 73 GLN A C 1
ATOM 570 O O . GLN A 1 73 ? -9.197 -7.636 5.775 1.00 88.06 73 GLN A O 1
ATOM 575 N N . GLU A 1 74 ? -10.619 -5.915 5.512 1.00 92.62 74 GLU A N 1
ATOM 576 C CA . GLU A 1 74 ? -10.610 -5.433 6.886 1.00 92.62 74 GLU A CA 1
ATOM 577 C C . GLU A 1 74 ? -9.198 -5.218 7.473 1.00 92.62 74 GLU A C 1
ATOM 579 O O . GLU A 1 74 ? -8.941 -5.487 8.655 1.00 92.62 74 GLU A O 1
ATOM 584 N N . MET A 1 75 ? -8.272 -4.730 6.642 1.00 94.56 75 MET A N 1
ATOM 585 C CA . MET A 1 75 ? -6.872 -4.539 7.010 1.00 94.56 75 MET A CA 1
ATOM 586 C C . MET A 1 75 ? -6.734 -3.384 8.011 1.00 94.56 75 MET A C 1
ATOM 588 O O . MET A 1 75 ? -7.092 -2.245 7.698 1.00 94.56 75 MET A O 1
ATOM 592 N N . PRO A 1 76 ? -6.176 -3.630 9.209 1.00 96.12 76 PRO A N 1
ATOM 593 C CA . PRO A 1 76 ? -6.033 -2.597 10.228 1.00 96.12 76 PRO A CA 1
ATOM 594 C C . PRO A 1 76 ? -4.870 -1.637 9.945 1.00 96.12 76 PRO A C 1
A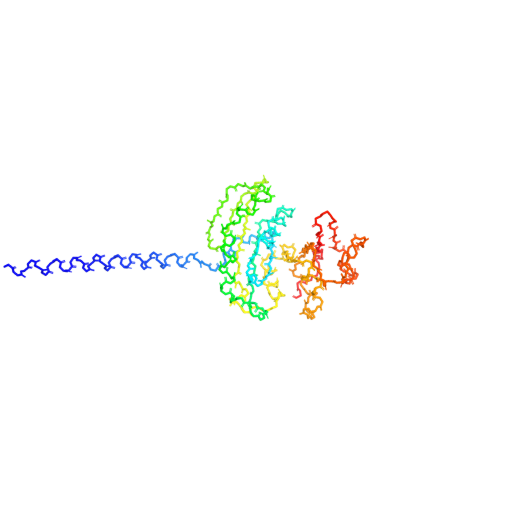TOM 596 O O . PRO A 1 76 ? -4.824 -0.560 10.535 1.00 96.12 76 PRO A O 1
ATOM 599 N N . HIS A 1 77 ? -3.924 -2.005 9.074 1.00 97.50 77 HIS A N 1
ATOM 600 C CA . HIS A 1 77 ? -2.735 -1.203 8.789 1.00 97.50 77 HIS A CA 1
ATOM 601 C C . HIS A 1 77 ? -2.369 -1.271 7.306 1.00 97.50 77 HIS A C 1
ATOM 603 O O . HIS A 1 77 ? -2.119 -2.353 6.779 1.00 97.50 77 HIS A O 1
ATOM 609 N N . GLY A 1 78 ? -2.333 -0.115 6.644 1.00 98.06 78 GLY A N 1
ATOM 610 C CA . GLY A 1 78 ? -1.851 0.053 5.275 1.00 98.06 78 GLY A CA 1
ATOM 611 C C . GLY A 1 78 ? -0.593 0.919 5.210 1.00 98.06 78 GLY A C 1
ATOM 612 O O . GLY A 1 78 ? -0.467 1.895 5.953 1.00 98.06 78 GLY A O 1
ATOM 613 N N . ILE A 1 79 ? 0.326 0.590 4.305 1.00 98.44 79 ILE A N 1
ATOM 614 C CA . ILE A 1 79 ? 1.520 1.387 4.014 1.00 98.44 79 ILE A CA 1
ATOM 615 C C . ILE A 1 79 ? 1.641 1.607 2.508 1.00 98.44 79 ILE A C 1
ATOM 617 O O . ILE A 1 79 ? 1.711 0.655 1.729 1.00 98.44 79 ILE A O 1
ATOM 621 N N . PHE A 1 80 ? 1.758 2.871 2.107 1.00 98.44 80 PHE A N 1
ATOM 622 C CA . PHE A 1 80 ? 2.334 3.236 0.816 1.00 98.44 80 PHE A CA 1
ATOM 623 C C . PHE A 1 80 ? 3.858 3.231 0.932 1.00 98.44 80 PHE A C 1
ATOM 625 O O . PHE A 1 80 ? 4.436 4.098 1.590 1.00 98.44 80 PHE A O 1
ATOM 632 N N . LEU A 1 81 ? 4.510 2.252 0.309 1.00 98.00 81 LEU A N 1
ATOM 633 C CA . LEU A 1 81 ? 5.965 2.118 0.308 1.00 98.00 81 LEU A CA 1
ATOM 634 C C . LEU A 1 81 ? 6.534 2.824 -0.927 1.00 98.00 81 LEU A C 1
ATOM 636 O O . LEU A 1 81 ? 6.424 2.324 -2.048 1.00 98.00 81 LEU A O 1
ATOM 640 N N . VAL A 1 82 ? 7.087 4.019 -0.728 1.00 97.38 82 VAL A N 1
ATOM 641 C CA . VAL A 1 82 ? 7.584 4.843 -1.833 1.00 97.38 82 VAL A CA 1
ATOM 642 C C . VAL A 1 82 ? 8.982 4.377 -2.211 1.00 97.38 82 VAL A C 1
ATOM 644 O O . VAL A 1 82 ? 9.885 4.401 -1.378 1.00 97.38 82 VAL A O 1
ATOM 647 N N . ALA A 1 83 ? 9.150 3.975 -3.467 1.00 95.06 83 ALA A N 1
ATOM 648 C CA . ALA A 1 83 ? 10.420 3.524 -4.022 1.00 95.06 83 ALA A CA 1
ATOM 649 C C . ALA A 1 83 ? 11.053 4.587 -4.931 1.00 95.06 83 ALA A C 1
ATOM 651 O O . ALA A 1 83 ? 10.365 5.447 -5.492 1.00 95.06 83 ALA A O 1
ATOM 652 N N . ASP A 1 84 ? 12.368 4.488 -5.119 1.00 92.19 84 ASP A N 1
ATOM 653 C CA . ASP A 1 84 ? 13.103 5.317 -6.074 1.00 92.19 84 ASP A CA 1
ATOM 654 C C . ASP A 1 84 ? 12.623 5.015 -7.512 1.00 92.19 84 ASP A C 1
ATOM 656 O O . ASP A 1 84 ? 12.568 3.845 -7.919 1.00 92.19 84 ASP A O 1
ATOM 660 N N . PRO A 1 85 ? 12.201 6.018 -8.299 1.00 86.50 85 PRO A N 1
ATOM 661 C CA . PRO A 1 85 ? 11.710 5.759 -9.640 1.00 86.50 85 PRO A CA 1
ATOM 662 C C . PRO A 1 85 ? 12.788 5.211 -10.579 1.00 86.50 85 PRO A C 1
ATOM 664 O O . PRO A 1 85 ? 13.851 5.791 -10.760 1.00 86.50 85 PRO A O 1
ATOM 667 N N . TYR A 1 86 ? 12.445 4.143 -11.299 1.00 81.44 86 TYR A N 1
ATOM 668 C CA . TYR A 1 86 ? 13.328 3.532 -12.297 1.00 81.44 86 TYR A CA 1
ATOM 669 C C . TYR A 1 86 ? 13.096 4.034 -13.734 1.00 81.44 86 TYR A C 1
ATOM 671 O O . TYR A 1 86 ? 13.888 3.738 -14.629 1.00 81.44 86 TYR A O 1
ATOM 679 N N . LYS A 1 87 ? 11.990 4.748 -13.996 1.00 79.38 87 LYS A N 1
ATOM 680 C CA . LYS A 1 87 ? 11.617 5.197 -15.349 1.00 79.38 87 LYS A CA 1
ATOM 681 C C . LYS A 1 87 ? 12.243 6.562 -15.676 1.00 79.38 87 LYS A C 1
ATOM 683 O O . LYS A 1 87 ? 12.157 7.467 -14.845 1.00 79.38 87 LYS A O 1
ATOM 688 N N . PRO A 1 88 ? 12.796 6.760 -16.889 1.00 81.62 88 PRO A N 1
ATOM 689 C CA . PRO A 1 88 ? 13.259 8.073 -17.334 1.00 81.62 88 PRO A CA 1
ATOM 690 C C . PRO A 1 88 ? 12.148 9.129 -17.258 1.00 81.62 88 PRO A C 1
ATOM 692 O O . PRO A 1 88 ? 11.006 8.855 -17.622 1.00 81.62 88 PRO A O 1
ATOM 695 N N . GLY A 1 89 ? 12.488 10.337 -16.800 1.00 84.31 89 GLY A N 1
ATOM 696 C CA . GLY A 1 89 ? 11.540 11.453 -16.674 1.00 84.31 89 GLY A CA 1
ATOM 697 C C . GLY A 1 89 ? 10.625 11.390 -15.448 1.00 84.31 89 GLY A C 1
ATOM 698 O O . GLY A 1 89 ? 9.762 12.252 -15.295 1.00 84.31 89 GLY A O 1
ATOM 699 N N . ALA A 1 90 ? 10.802 10.400 -14.572 1.00 83.88 90 ALA A N 1
ATOM 700 C CA . ALA A 1 90 ? 10.119 10.373 -13.291 1.00 83.88 90 ALA A CA 1
ATOM 701 C C . ALA A 1 90 ? 10.607 11.497 -12.361 1.00 83.88 90 ALA A C 1
ATOM 703 O O . ALA A 1 90 ? 11.735 11.984 -12.455 1.00 83.88 90 ALA A O 1
ATOM 704 N N . THR A 1 91 ? 9.728 11.896 -11.450 1.00 86.12 91 THR A N 1
ATOM 705 C CA . THR A 1 91 ? 10.009 12.905 -10.427 1.00 86.12 91 THR A CA 1
ATOM 706 C C . THR A 1 91 ? 10.956 12.312 -9.385 1.00 86.12 91 THR A C 1
ATOM 708 O O . THR A 1 91 ? 10.928 11.103 -9.185 1.00 86.12 91 THR A O 1
ATOM 711 N N . SER A 1 92 ? 11.780 13.115 -8.703 1.00 93.62 92 SER A N 1
ATOM 712 C CA . SER A 1 92 ? 12.690 12.574 -7.682 1.00 93.62 92 SER A CA 1
ATOM 713 C C . SER A 1 92 ? 11.931 11.827 -6.578 1.00 93.62 92 SER A C 1
ATOM 715 O O . SER A 1 92 ? 10.764 12.128 -6.292 1.00 93.62 92 SER A O 1
ATOM 717 N N . ALA A 1 93 ? 12.594 10.855 -5.950 1.00 93.38 93 ALA A N 1
ATOM 718 C CA . ALA A 1 93 ? 12.010 10.050 -4.883 1.00 93.38 93 ALA A CA 1
ATOM 719 C C . ALA A 1 93 ? 11.478 10.918 -3.728 1.00 93.38 93 ALA A C 1
ATOM 721 O O . ALA A 1 93 ? 10.395 10.657 -3.208 1.00 93.38 93 ALA A O 1
ATOM 722 N N . GLU A 1 94 ? 12.173 12.006 -3.382 1.00 94.94 94 GLU A N 1
ATOM 723 C CA . GLU A 1 94 ? 11.763 12.937 -2.325 1.00 94.94 94 GLU A CA 1
ATOM 724 C C . GLU A 1 94 ? 10.466 13.672 -2.673 1.00 94.94 94 GLU A C 1
ATOM 726 O O . GLU A 1 94 ? 9.592 13.849 -1.819 1.00 94.94 94 GLU A O 1
ATOM 731 N N . VAL A 1 95 ? 10.309 14.092 -3.932 1.00 95.94 95 VAL A N 1
ATOM 732 C CA . VAL A 1 95 ? 9.077 14.752 -4.375 1.00 95.94 95 VAL A CA 1
ATOM 733 C C . VAL A 1 95 ? 7.929 13.747 -4.418 1.00 95.94 95 VAL A C 1
ATOM 735 O O . VAL A 1 95 ? 6.843 14.057 -3.929 1.00 95.94 95 VAL A O 1
ATOM 738 N N . SER A 1 96 ? 8.158 12.537 -4.930 1.00 96.44 96 SER A N 1
ATOM 739 C CA . SER A 1 96 ? 7.150 11.468 -4.942 1.00 96.44 96 SER A CA 1
ATOM 740 C C . SER A 1 96 ? 6.713 11.086 -3.524 1.00 96.44 96 SER A C 1
ATOM 742 O O . SER A 1 96 ? 5.513 10.973 -3.256 1.00 96.44 96 SER A O 1
ATOM 744 N N . LEU A 1 97 ? 7.658 10.996 -2.582 1.00 97.25 97 LEU A N 1
ATOM 745 C CA . LEU A 1 97 ? 7.381 10.804 -1.160 1.00 97.25 97 LEU A CA 1
ATOM 746 C C . LEU A 1 97 ? 6.492 11.927 -0.624 1.00 97.25 97 LEU A C 1
ATOM 748 O O . LEU A 1 97 ? 5.452 11.658 -0.021 1.00 97.25 97 LEU A O 1
ATOM 752 N N . LYS A 1 98 ? 6.846 13.187 -0.899 1.00 97.81 98 LYS A N 1
ATOM 753 C CA . LYS A 1 98 ? 6.086 14.340 -0.410 1.00 97.81 98 LYS A CA 1
ATOM 754 C C . LYS A 1 98 ? 4.672 14.404 -0.984 1.00 97.81 98 LYS A C 1
ATOM 756 O O . LYS A 1 98 ? 3.722 14.664 -0.244 1.00 97.81 98 LYS A O 1
ATOM 761 N N . LEU A 1 99 ? 4.514 14.153 -2.281 1.00 97.69 99 LEU A N 1
ATOM 762 C CA . LEU A 1 99 ? 3.202 14.114 -2.929 1.00 97.69 99 LEU A CA 1
ATOM 763 C C . LEU A 1 99 ? 2.347 12.962 -2.389 1.00 97.69 99 LEU A C 1
ATOM 765 O O . LEU A 1 99 ? 1.139 13.127 -2.202 1.00 97.69 99 LEU A O 1
ATOM 769 N N . THR A 1 100 ? 2.961 11.816 -2.090 1.00 98.31 100 THR A N 1
ATOM 770 C CA . THR A 1 100 ? 2.260 10.665 -1.501 1.00 98.31 100 THR A CA 1
ATOM 771 C C . THR A 1 100 ? 1.812 10.975 -0.076 1.00 98.31 100 THR A C 1
ATOM 773 O O . THR A 1 100 ? 0.653 10.732 0.255 1.00 98.31 100 THR A O 1
ATOM 776 N N . GLN A 1 101 ? 2.661 11.617 0.735 1.00 98.38 101 GLN A N 1
ATOM 777 C CA . GLN A 1 101 ? 2.290 12.102 2.070 1.0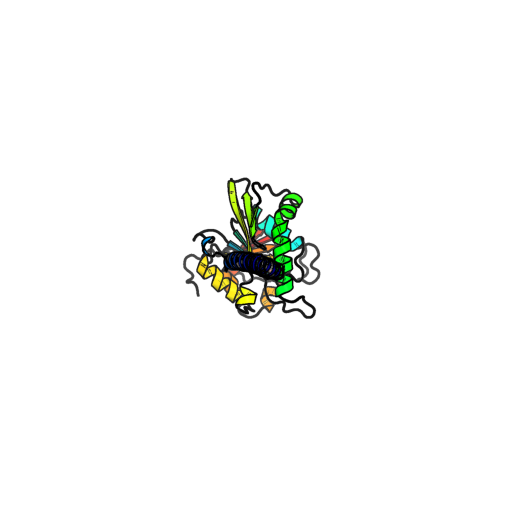0 98.38 101 GLN A CA 1
ATOM 778 C C . GLN A 1 101 ? 1.096 13.062 2.016 1.00 98.38 101 GLN A C 1
ATOM 780 O O . GLN A 1 101 ? 0.116 12.856 2.726 1.00 98.38 101 GLN A O 1
ATOM 785 N N . ILE A 1 102 ? 1.128 14.057 1.122 1.00 98.12 102 ILE A N 1
ATOM 786 C CA . ILE A 1 102 ? 0.013 15.003 0.934 1.00 98.12 102 ILE A CA 1
ATOM 787 C C . ILE A 1 102 ? -1.268 14.269 0.513 1.00 98.12 102 ILE A C 1
ATOM 789 O O . ILE A 1 102 ? -2.360 14.619 0.963 1.00 98.12 102 ILE A O 1
ATOM 793 N N . SER A 1 103 ? -1.154 13.248 -0.336 1.00 98.19 103 SER A N 1
ATOM 794 C CA . SER A 1 103 ? -2.307 12.454 -0.771 1.00 98.19 103 SER A CA 1
ATOM 795 C C . SER A 1 103 ? -2.927 11.674 0.395 1.00 98.19 103 SER A C 1
ATOM 797 O O . SER A 1 103 ? -4.145 11.707 0.567 1.00 98.19 103 SER A O 1
ATOM 799 N N . VAL A 1 104 ? -2.101 11.048 1.242 1.00 98.38 104 VAL A N 1
ATOM 800 C CA . VAL A 1 104 ? -2.554 10.322 2.443 1.00 98.38 104 VAL A CA 1
ATOM 801 C C . VAL A 1 104 ? -3.105 11.265 3.515 1.00 98.38 104 VAL A C 1
ATOM 803 O O . VAL A 1 104 ? -4.102 10.946 4.155 1.00 98.38 104 VAL A O 1
ATOM 806 N N . ASP A 1 105 ? -2.565 12.473 3.675 1.00 98.38 105 ASP A N 1
ATOM 807 C CA . ASP A 1 105 ? -3.137 13.454 4.609 1.00 98.38 105 ASP A CA 1
ATOM 808 C C . ASP A 1 105 ? -4.595 13.808 4.249 1.00 98.38 105 ASP A C 1
ATOM 810 O O . ASP A 1 105 ? -5.406 14.137 5.120 1.00 98.38 105 ASP A O 1
ATOM 814 N N . ASN A 1 106 ? -4.961 13.708 2.970 1.00 97.69 106 ASN A N 1
ATOM 815 C CA . ASN A 1 106 ? -6.309 13.970 2.466 1.00 97.69 106 ASN A CA 1
ATOM 816 C C . ASN A 1 106 ? -7.119 12.684 2.211 1.00 97.69 106 ASN A C 1
ATOM 818 O O . ASN A 1 106 ? -8.107 12.719 1.479 1.00 97.69 106 ASN A O 1
ATOM 822 N N . PHE A 1 107 ? -6.743 11.555 2.821 1.00 98.25 107 PHE A N 1
ATOM 823 C CA . PHE A 1 107 ? -7.369 10.258 2.539 1.00 98.25 107 PHE A CA 1
ATOM 824 C C . PHE A 1 107 ? -8.855 10.172 2.926 1.00 98.25 107 PHE A C 1
ATOM 826 O O . PHE A 1 107 ? -9.582 9.382 2.329 1.00 98.25 107 PHE A O 1
ATOM 833 N N . ASP A 1 108 ? -9.353 11.018 3.844 1.00 98.44 108 ASP A N 1
ATOM 834 C CA . ASP A 1 108 ? -10.794 11.075 4.158 1.00 98.44 108 ASP A CA 1
ATOM 835 C C . ASP A 1 108 ? -11.640 11.321 2.901 1.00 98.44 108 ASP A C 1
ATOM 837 O O . ASP A 1 108 ? -12.751 10.801 2.774 1.00 98.44 108 ASP A O 1
ATOM 841 N N . TYR A 1 109 ? -11.103 12.097 1.953 1.00 98.12 109 TYR A N 1
ATOM 842 C CA . TYR A 1 109 ? -11.809 12.449 0.731 1.00 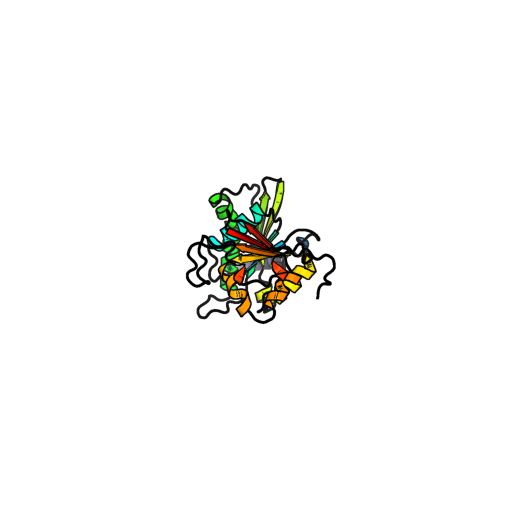98.12 109 TYR A CA 1
ATOM 843 C C . TYR A 1 109 ? -12.063 11.201 -0.111 1.00 98.12 109 TYR A C 1
ATOM 845 O O . TYR A 1 109 ? -13.145 11.039 -0.667 1.00 98.12 109 TYR A O 1
ATOM 853 N N . ILE A 1 110 ? -11.087 10.294 -0.144 1.00 98.25 110 ILE A N 1
ATOM 854 C CA . ILE A 1 110 ? -11.165 9.018 -0.853 1.00 98.25 110 ILE A CA 1
ATOM 855 C C . ILE A 1 110 ? -12.178 8.102 -0.172 1.00 98.25 110 ILE A C 1
ATOM 857 O O . ILE A 1 110 ? -13.048 7.553 -0.849 1.00 98.25 110 ILE A O 1
ATOM 861 N N . LEU A 1 111 ? -12.135 8.009 1.162 1.00 98.12 111 LEU A N 1
ATOM 862 C CA . LEU A 1 111 ? -13.113 7.235 1.929 1.00 98.12 111 LEU A CA 1
ATOM 863 C C . LEU A 1 111 ? -14.545 7.731 1.667 1.00 98.12 111 LEU A C 1
ATOM 865 O O . LEU A 1 111 ? -15.434 6.928 1.398 1.00 98.12 111 LEU A O 1
ATOM 869 N N . ARG A 1 112 ? -14.771 9.053 1.673 1.00 97.81 112 ARG A N 1
ATOM 870 C CA . ARG A 1 112 ? -16.083 9.651 1.362 1.00 97.81 112 ARG A CA 1
ATOM 871 C C . ARG A 1 112 ? -16.498 9.432 -0.088 1.00 97.81 112 ARG A C 1
ATOM 873 O O . ARG A 1 112 ? -17.636 9.053 -0.334 1.00 97.81 112 ARG A O 1
ATOM 880 N N . MET A 1 113 ? -15.586 9.632 -1.038 1.00 96.94 113 MET A N 1
ATOM 881 C CA . MET A 1 113 ? -15.847 9.427 -2.466 1.00 96.94 113 MET A CA 1
ATOM 882 C C . MET A 1 113 ? -16.304 7.994 -2.765 1.00 96.94 113 MET A C 1
ATOM 884 O O . MET A 1 113 ? -17.182 7.798 -3.603 1.00 96.94 113 MET A O 1
ATOM 888 N N . ARG A 1 114 ? -15.721 7.000 -2.085 1.00 96.25 114 ARG A N 1
ATOM 889 C CA . ARG A 1 114 ? -16.067 5.578 -2.241 1.00 96.25 114 ARG A CA 1
ATOM 890 C C . ARG A 1 114 ? -17.161 5.101 -1.286 1.00 96.25 114 ARG A C 1
ATOM 892 O O . ARG A 1 114 ? -17.444 3.912 -1.243 1.00 96.25 114 ARG A O 1
ATOM 899 N N . ASN A 1 115 ? -17.791 6.009 -0.536 1.00 97.06 115 ASN A N 1
ATOM 900 C CA . ASN A 1 115 ? -18.796 5.687 0.481 1.00 97.06 115 ASN A CA 1
ATOM 901 C C . ASN A 1 115 ? -18.319 4.640 1.510 1.00 97.06 115 ASN A C 1
ATOM 903 O O . ASN A 1 115 ? -19.129 3.882 2.040 1.00 97.06 115 ASN A O 1
ATOM 907 N N . ILE A 1 116 ? -17.018 4.604 1.817 1.00 96.94 116 ILE A N 1
ATOM 908 C CA . ILE A 1 116 ? -16.445 3.700 2.817 1.00 96.94 116 ILE A CA 1
ATOM 909 C C . ILE A 1 116 ? -16.773 4.253 4.213 1.00 96.94 116 ILE A C 1
ATOM 911 O O . ILE A 1 116 ? -16.314 5.352 4.563 1.00 96.94 116 ILE A O 1
ATOM 915 N N . PRO A 1 117 ? -17.547 3.526 5.043 1.00 97.38 117 PRO A N 1
ATOM 916 C CA . PRO A 1 117 ? -17.948 4.022 6.352 1.00 97.38 117 PRO A CA 1
ATOM 917 C C . PRO A 1 117 ? -16.754 4.153 7.302 1.00 97.38 117 PRO A C 1
ATOM 919 O O . PRO A 1 117 ? -16.025 3.192 7.562 1.00 97.38 117 PRO A O 1
ATOM 922 N N . HIS A 1 118 ? -16.584 5.344 7.866 1.00 97.81 118 HIS A N 1
ATOM 923 C CA . HIS A 1 118 ? -15.528 5.653 8.823 1.00 97.81 118 HIS A CA 1
ATOM 924 C C . HIS A 1 118 ? -15.982 6.741 9.799 1.00 97.81 118 HIS A C 1
ATOM 926 O O . HIS A 1 118 ? -16.895 7.518 9.513 1.00 97.81 118 HIS A O 1
ATOM 932 N N . ARG A 1 119 ? -15.324 6.811 10.956 1.00 98.12 119 ARG A N 1
ATOM 933 C CA . ARG A 1 119 ? -15.474 7.899 11.932 1.00 98.12 119 ARG A CA 1
ATOM 934 C C . ARG A 1 119 ? -14.134 8.238 12.572 1.00 98.12 119 ARG A C 1
ATOM 936 O O . ARG A 1 119 ? -13.169 7.490 12.426 1.00 98.12 119 ARG A O 1
ATOM 943 N N . ASP A 1 120 ? -14.090 9.357 13.287 1.00 97.81 120 ASP A N 1
ATOM 944 C CA . ASP A 1 120 ? -12.921 9.804 14.053 1.00 97.81 120 ASP A CA 1
ATOM 945 C C . ASP A 1 120 ? -11.624 9.865 13.220 1.00 97.81 120 ASP A C 1
ATOM 947 O O . ASP A 1 120 ? -10.550 9.513 13.709 1.00 97.81 120 ASP A O 1
ATOM 951 N N . PHE A 1 121 ? -11.721 10.303 11.957 1.00 98.38 121 PHE A N 1
ATOM 952 C CA . PHE A 1 121 ? -10.562 10.469 11.078 1.00 98.38 121 PHE A CA 1
ATOM 953 C C . PHE A 1 121 ? -9.606 11.531 11.633 1.00 98.38 121 PHE A C 1
ATOM 955 O O . PHE A 1 121 ? -10.016 12.655 11.937 1.00 98.38 121 PHE A O 1
ATOM 962 N N . LYS A 1 122 ? -8.322 11.188 11.756 1.00 98.38 122 LYS A N 1
ATOM 963 C CA . LYS A 1 122 ? -7.280 12.055 12.315 1.00 98.38 1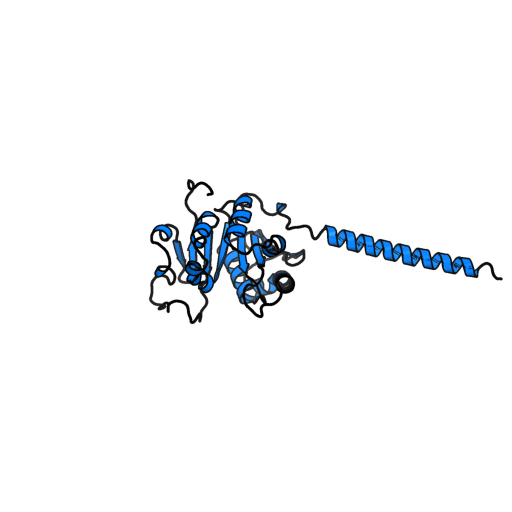22 LYS A CA 1
ATOM 964 C C . LYS A 1 122 ? -5.993 11.945 11.515 1.00 98.38 122 LYS A C 1
ATOM 966 O O . LYS A 1 122 ? -5.500 10.845 11.272 1.00 98.38 122 LYS A O 1
ATOM 971 N N . ARG A 1 123 ? -5.397 13.097 11.215 1.00 98.12 123 ARG A N 1
ATOM 972 C CA . ARG A 1 123 ? -3.990 13.206 10.809 1.00 98.12 123 ARG A CA 1
ATOM 973 C C . ARG A 1 123 ? -3.129 13.135 12.063 1.00 98.12 123 ARG A C 1
ATOM 975 O O . ARG A 1 123 ? -3.355 13.908 12.992 1.00 98.12 123 ARG A O 1
ATOM 982 N N . VAL A 1 124 ? -2.177 12.212 12.097 1.00 96.38 124 VAL A N 1
ATOM 983 C CA . VAL A 1 124 ? -1.275 12.028 13.251 1.00 96.38 124 VAL A CA 1
ATOM 984 C C . VAL A 1 124 ? 0.168 12.420 12.932 1.00 96.38 124 VAL A C 1
ATOM 986 O O . VAL A 1 124 ? 0.970 12.590 13.843 1.00 96.38 124 VAL A O 1
ATOM 989 N N . GLY A 1 125 ? 0.493 12.606 11.653 1.00 94.31 125 GLY A N 1
ATOM 990 C CA . GLY A 1 125 ? 1.784 13.086 11.176 1.00 94.31 125 GLY A CA 1
ATOM 991 C C . GLY A 1 125 ? 1.792 13.204 9.649 1.00 94.31 125 GLY A C 1
ATOM 992 O O . GLY A 1 125 ? 0.790 12.860 9.020 1.00 94.31 125 GLY A O 1
ATOM 993 N N . PRO A 1 126 ? 2.894 13.681 9.046 1.00 95.50 126 PRO A N 1
ATOM 994 C CA . PRO A 1 126 ? 3.013 13.793 7.594 1.00 95.50 126 PRO A CA 1
ATOM 995 C C . PRO A 1 126 ? 2.830 12.437 6.908 1.00 95.50 126 PRO A C 1
ATOM 997 O O . PRO A 1 126 ? 3.629 11.524 7.114 1.00 95.50 126 PRO A O 1
ATOM 1000 N N . GLY A 1 127 ? 1.782 12.306 6.095 1.00 97.12 127 GLY A N 1
ATOM 1001 C CA . GLY A 1 127 ? 1.456 11.054 5.423 1.00 97.12 127 GLY A CA 1
ATOM 1002 C C . GLY A 1 127 ? 1.083 9.935 6.383 1.00 97.12 127 GLY A C 1
ATOM 1003 O O . GLY A 1 127 ? 1.334 8.781 6.060 1.00 97.12 127 GLY A O 1
ATOM 1004 N N . LYS A 1 128 ? 0.523 10.249 7.556 1.00 98.38 128 LYS A N 1
ATOM 1005 C CA . LYS A 1 128 ? 0.007 9.251 8.497 1.00 98.38 128 LYS A CA 1
ATOM 1006 C C . LYS A 1 128 ? -1.356 9.666 9.024 1.00 98.38 128 LYS A C 1
ATOM 1008 O O . LYS A 1 128 ? -1.511 10.711 9.667 1.00 98.38 128 LYS A O 1
ATOM 1013 N N . VAL A 1 129 ? -2.339 8.804 8.801 1.00 98.38 129 VAL A N 1
ATOM 1014 C CA . VAL A 1 129 ? -3.727 9.019 9.202 1.00 98.38 129 VAL A CA 1
ATOM 1015 C C . VAL A 1 129 ? -4.282 7.807 9.933 1.00 98.38 129 VAL A C 1
ATOM 1017 O O . VAL A 1 129 ? -3.811 6.681 9.777 1.00 98.38 129 VAL A O 1
ATOM 1020 N N . THR A 1 130 ? -5.287 8.055 10.762 1.00 98.44 130 THR A N 1
ATOM 1021 C CA . THR A 1 130 ? -5.997 7.025 11.522 1.00 98.44 130 THR A CA 1
ATOM 1022 C C . THR A 1 130 ? -7.495 7.277 11.476 1.00 98.44 130 THR A C 1
ATOM 1024 O O . THR A 1 130 ? -7.918 8.428 11.365 1.00 98.44 130 THR A O 1
ATOM 1027 N N . TRP A 1 131 ? -8.300 6.221 11.561 1.00 98.38 131 TRP A N 1
ATOM 1028 C CA . TRP A 1 131 ? -9.754 6.314 11.706 1.00 98.38 131 TRP A CA 1
ATOM 1029 C C . TRP A 1 131 ? -10.307 5.082 12.423 1.00 98.38 131 TRP A C 1
ATOM 1031 O O . TRP A 1 131 ? -9.582 4.122 12.696 1.00 98.38 131 TRP A O 1
ATOM 1041 N N . ILE A 1 132 ? -11.599 5.110 12.741 1.00 97.88 132 ILE A N 1
ATOM 1042 C CA . ILE A 1 132 ? -12.338 3.959 13.253 1.00 97.88 132 ILE A CA 1
ATOM 1043 C C . ILE A 1 132 ? -13.258 3.437 12.147 1.00 97.88 132 ILE A C 1
ATOM 1045 O O . ILE A 1 132 ? -14.059 4.195 11.590 1.00 97.88 132 ILE A O 1
ATOM 1049 N N . SER A 1 133 ? -13.144 2.149 11.822 1.00 95.88 133 SER A N 1
ATOM 1050 C CA . SER A 1 133 ? -14.027 1.480 10.861 1.00 95.88 133 SER A CA 1
ATOM 1051 C C . SER A 1 133 ? -15.431 1.261 11.435 1.00 95.88 133 SER A C 1
ATOM 1053 O O . SER A 1 133 ? -15.663 1.418 12.638 1.00 95.88 133 SER A O 1
ATOM 1055 N N . LEU A 1 134 ? -16.381 0.846 10.591 1.00 90.88 134 LEU A N 1
ATOM 1056 C CA . LEU A 1 134 ? -17.745 0.524 11.032 1.00 90.88 134 LEU A CA 1
ATOM 1057 C C . LEU A 1 134 ? -17.777 -0.555 12.125 1.00 90.88 134 LEU A C 1
ATOM 1059 O O . LEU A 1 134 ? -18.570 -0.470 13.057 1.00 90.88 134 LEU A O 1
ATOM 1063 N N . ALA A 1 135 ? -16.860 -1.523 12.052 1.00 92.44 135 ALA A N 1
ATOM 1064 C CA . ALA A 1 135 ? -16.701 -2.584 13.045 1.00 92.44 135 ALA A CA 1
ATOM 1065 C C . ALA A 1 135 ? -16.059 -2.103 14.365 1.00 92.44 135 ALA A C 1
ATOM 1067 O O . ALA A 1 135 ? -15.763 -2.913 15.239 1.00 92.44 135 ALA A O 1
ATOM 1068 N N . GLY A 1 136 ? -15.781 -0.803 14.513 1.00 94.75 136 GLY A N 1
ATOM 1069 C CA . GLY A 1 136 ? -15.156 -0.240 15.710 1.00 94.75 136 GLY A CA 1
ATOM 1070 C C . GLY A 1 136 ? -13.647 -0.478 15.810 1.00 94.75 136 GLY A C 1
ATOM 1071 O O . GLY A 1 136 ? -13.065 -0.202 16.857 1.00 94.75 136 GLY A O 1
ATOM 1072 N N . ARG A 1 137 ? -12.996 -0.965 14.745 1.00 94.19 137 ARG A N 1
ATOM 1073 C CA . ARG A 1 137 ? -11.544 -1.194 14.727 1.00 94.19 137 ARG A CA 1
ATOM 1074 C C . ARG A 1 137 ? -10.797 0.085 14.386 1.00 94.19 137 ARG A C 1
ATOM 1076 O O . ARG A 1 137 ? -11.215 0.827 13.502 1.00 94.19 137 ARG A O 1
ATOM 1083 N N . SER A 1 138 ? -9.670 0.302 15.058 1.00 96.50 138 SER A N 1
ATOM 1084 C CA . SER A 1 138 ? -8.718 1.336 14.661 1.00 96.50 138 SER A CA 1
ATOM 1085 C C . SER A 1 138 ? -7.986 0.901 13.399 1.00 96.50 138 SER A C 1
ATOM 1087 O O . SER A 1 138 ? -7.482 -0.220 13.336 1.00 96.50 138 SER A O 1
ATOM 1089 N N . VAL A 1 139 ? -7.959 1.795 12.417 1.00 97.62 139 VAL A N 1
ATOM 1090 C CA . VAL A 1 139 ? -7.260 1.613 11.151 1.00 97.62 139 VAL A CA 1
ATOM 1091 C C . VAL A 1 139 ? -6.196 2.692 11.011 1.00 97.62 139 VAL A C 1
ATOM 1093 O O . VAL A 1 139 ? -6.439 3.854 11.350 1.00 97.62 139 VAL A O 1
ATOM 1096 N N . ILE A 1 140 ? -5.019 2.295 10.538 1.00 97.94 140 ILE A N 1
ATOM 1097 C CA . ILE A 1 140 ? -3.855 3.152 10.324 1.00 97.94 140 ILE A CA 1
ATOM 1098 C C . ILE A 1 140 ? -3.472 3.076 8.848 1.00 97.94 140 ILE A C 1
ATOM 1100 O O . ILE A 1 140 ? -3.370 1.989 8.286 1.00 97.94 140 ILE A O 1
ATOM 1104 N N . LEU A 1 141 ? -3.221 4.226 8.232 1.00 98.38 141 LEU A N 1
ATOM 1105 C CA . LEU A 1 141 ? -2.609 4.311 6.912 1.00 98.38 141 LEU A CA 1
ATOM 1106 C C . LEU A 1 141 ? -1.421 5.258 6.979 1.00 98.38 141 LEU A C 1
ATOM 1108 O O . LEU A 1 141 ? -1.549 6.372 7.496 1.00 98.38 141 LEU A O 1
ATOM 1112 N N . G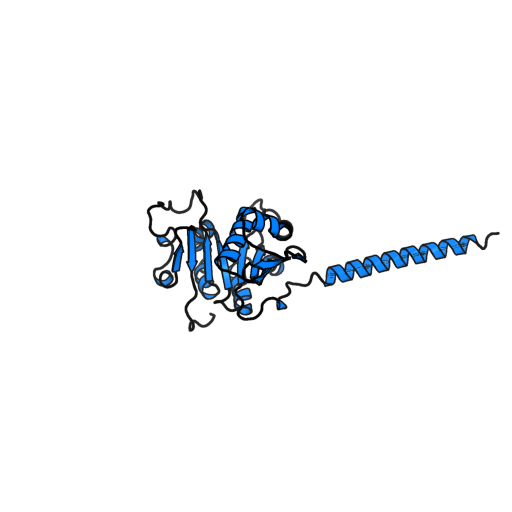LU A 1 142 ? -0.280 4.835 6.444 1.00 98.31 142 GLU A N 1
ATOM 1113 C CA . GLU A 1 142 ? 0.918 5.668 6.428 1.00 98.31 142 GLU A CA 1
ATOM 1114 C C . GLU A 1 142 ? 1.744 5.565 5.146 1.00 98.31 142 GLU A C 1
ATOM 1116 O O . GLU A 1 142 ? 1.569 4.663 4.329 1.00 98.31 142 GLU A O 1
ATOM 1121 N N . VAL A 1 143 ? 2.645 6.524 4.965 1.00 98.38 143 VAL A N 1
ATOM 1122 C CA . VAL A 1 143 ? 3.625 6.558 3.882 1.00 98.38 143 VAL A CA 1
ATOM 1123 C C . VAL A 1 143 ? 4.997 6.241 4.456 1.00 98.38 143 VAL A C 1
ATOM 1125 O O . VAL A 1 143 ? 5.430 6.861 5.427 1.00 98.38 143 VAL A O 1
ATOM 1128 N N . SER A 1 144 ? 5.690 5.294 3.836 1.00 97.56 144 SER A N 1
ATOM 1129 C CA . SER A 1 144 ? 7.024 4.855 4.228 1.00 97.56 144 SER A CA 1
ATOM 1130 C C . SER A 1 144 ? 8.066 5.294 3.203 1.00 97.56 144 SER A C 1
ATOM 1132 O O . SER A 1 144 ? 7.909 5.052 2.005 1.00 97.56 144 SER A O 1
ATOM 1134 N N . SER A 1 145 ? 9.152 5.894 3.696 1.00 97.31 145 SER A N 1
ATOM 1135 C CA . SER A 1 145 ? 10.382 6.185 2.950 1.00 97.31 145 SER A CA 1
ATOM 1136 C C . SER A 1 145 ? 11.406 5.049 3.017 1.00 97.31 145 SER A C 1
ATOM 1138 O O . SER A 1 145 ? 12.523 5.222 2.543 1.00 97.31 145 SER A O 1
ATOM 1140 N N . PHE A 1 146 ? 11.053 3.891 3.592 1.00 97.38 146 PHE A N 1
ATOM 1141 C CA . PHE A 1 146 ? 12.001 2.811 3.885 1.00 97.38 146 PHE A CA 1
ATOM 1142 C C . PHE A 1 146 ? 12.872 2.422 2.681 1.00 97.38 146 PHE A C 1
ATOM 1144 O O . PHE A 1 146 ? 14.089 2.319 2.832 1.00 97.38 146 PHE A O 1
ATOM 1151 N N . ASP A 1 147 ? 12.283 2.261 1.492 1.00 97.50 147 ASP A N 1
ATOM 1152 C CA . ASP A 1 147 ? 13.039 1.891 0.291 1.00 97.50 147 ASP A CA 1
ATOM 1153 C C . ASP A 1 147 ? 14.014 2.996 -0.139 1.00 97.50 147 ASP A C 1
ATOM 1155 O O . ASP A 1 147 ? 15.138 2.700 -0.539 1.00 97.50 147 ASP A O 1
ATOM 1159 N N . ILE A 1 148 ? 13.622 4.267 -0.006 1.00 95.50 148 ILE A N 1
ATOM 1160 C CA . ILE A 1 148 ? 14.469 5.430 -0.315 1.00 95.50 148 ILE A CA 1
ATOM 1161 C C . ILE A 1 148 ? 15.649 5.484 0.658 1.00 95.50 148 ILE A C 1
ATOM 1163 O O . ILE A 1 148 ? 16.808 5.508 0.237 1.00 95.50 148 ILE A O 1
ATOM 1167 N N . ASP A 1 149 ? 15.357 5.445 1.957 1.00 96.62 149 ASP A N 1
ATOM 1168 C CA . ASP A 1 149 ? 16.346 5.613 3.025 1.00 96.62 149 ASP A CA 1
ATOM 1169 C C . ASP A 1 149 ? 17.388 4.485 3.013 1.00 96.62 149 ASP A C 1
ATOM 1171 O O . ASP A 1 149 ? 18.575 4.713 3.260 1.00 96.62 149 ASP A O 1
ATOM 1175 N N . ASN A 1 150 ? 16.957 3.269 2.665 1.00 96.62 150 ASN A N 1
ATOM 1176 C CA . ASN A 1 150 ? 17.808 2.080 2.612 1.00 96.62 150 ASN A CA 1
ATOM 1177 C C . ASN A 1 150 ? 18.299 1.746 1.196 1.00 96.62 150 ASN A C 1
ATOM 1179 O O . ASN A 1 150 ? 18.986 0.740 1.009 1.00 96.62 150 ASN A O 1
ATOM 1183 N N . LYS A 1 151 ? 17.988 2.588 0.200 1.00 95.56 151 LYS A N 1
ATOM 1184 C CA . LYS A 1 151 ? 18.357 2.399 -1.215 1.00 95.56 151 LYS A CA 1
ATOM 1185 C C . LYS A 1 151 ? 17.945 1.024 -1.759 1.00 95.56 151 LYS A C 1
ATOM 1187 O O . LYS A 1 151 ? 18.678 0.413 -2.545 1.00 95.56 151 LYS A O 1
ATOM 1192 N N . ILE A 1 152 ? 16.785 0.535 -1.331 1.00 94.75 152 ILE A N 1
ATOM 1193 C CA . ILE A 1 152 ? 16.222 -0.733 -1.787 1.00 94.75 152 ILE A CA 1
ATOM 1194 C C . ILE A 1 152 ? 15.750 -0.570 -3.228 1.00 94.75 152 ILE A C 1
ATOM 1196 O O . ILE A 1 152 ? 15.032 0.367 -3.568 1.00 94.75 152 ILE A O 1
ATOM 1200 N N . ARG A 1 153 ? 16.178 -1.495 -4.090 1.00 90.56 153 ARG A N 1
ATOM 1201 C CA . ARG A 1 153 ? 15.809 -1.511 -5.515 1.00 90.56 153 ARG A CA 1
ATOM 1202 C C . ARG A 1 153 ? 14.866 -2.646 -5.880 1.00 90.56 153 ARG A C 1
ATOM 1204 O O . ARG A 1 153 ? 14.144 -2.537 -6.864 1.00 90.56 153 ARG A O 1
ATOM 1211 N N . ASN A 1 154 ? 14.891 -3.728 -5.107 1.00 91.62 154 ASN A N 1
ATOM 1212 C CA . ASN A 1 154 ? 14.099 -4.917 -5.372 1.00 91.62 154 ASN A CA 1
ATOM 1213 C C . ASN A 1 154 ? 13.036 -5.065 -4.290 1.00 91.62 154 ASN A C 1
ATOM 1215 O O . ASN A 1 154 ? 13.356 -5.109 -3.105 1.00 91.62 154 ASN A O 1
ATOM 1219 N N . THR A 1 155 ? 11.784 -5.239 -4.709 1.00 94.44 155 THR A N 1
ATOM 1220 C CA . THR A 1 155 ? 10.640 -5.432 -3.808 1.00 94.44 155 THR A CA 1
ATOM 1221 C C . THR A 1 155 ? 10.850 -6.568 -2.804 1.00 94.44 155 THR A C 1
ATOM 1223 O O . THR A 1 155 ? 10.354 -6.499 -1.683 1.00 94.44 155 THR A O 1
ATOM 1226 N N . ILE A 1 156 ? 11.601 -7.610 -3.181 1.00 95.44 156 ILE A N 1
ATOM 1227 C CA . ILE A 1 156 ? 11.865 -8.752 -2.302 1.00 95.44 156 ILE A CA 1
ATOM 1228 C C . ILE A 1 156 ? 12.583 -8.360 -1.006 1.00 95.44 156 ILE A C 1
ATOM 1230 O O . ILE A 1 156 ? 12.285 -8.929 0.041 1.00 95.44 156 ILE A O 1
ATOM 1234 N N . ASP A 1 157 ? 13.474 -7.367 -1.038 1.00 96.00 157 ASP A N 1
ATOM 1235 C CA . ASP A 1 157 ? 14.225 -6.960 0.153 1.00 96.00 157 ASP A CA 1
ATOM 1236 C C . ASP A 1 157 ? 13.328 -6.194 1.136 1.00 96.00 157 ASP A C 1
ATOM 1238 O O . ASP A 1 157 ? 13.400 -6.418 2.347 1.00 96.00 157 ASP A O 1
ATOM 1242 N N . SER A 1 158 ? 12.397 -5.384 0.624 1.00 96.88 158 SER A N 1
ATOM 1243 C CA . SER A 1 158 ? 11.347 -4.765 1.436 1.00 96.88 158 SER A CA 1
ATOM 1244 C C . SER A 1 158 ? 10.429 -5.828 2.038 1.00 96.88 158 SER A C 1
ATOM 1246 O O . SER A 1 158 ? 10.148 -5.798 3.236 1.00 96.88 158 SER A O 1
ATOM 1248 N N . LEU A 1 159 ? 9.999 -6.816 1.244 1.00 96.38 159 LEU A N 1
ATOM 1249 C CA . LEU A 1 159 ? 9.149 -7.901 1.739 1.00 96.38 159 LEU A CA 1
ATOM 1250 C C . LEU A 1 159 ? 9.839 -8.729 2.822 1.00 96.38 159 LEU A C 1
ATOM 1252 O O . LEU A 1 159 ? 9.205 -9.012 3.831 1.00 96.38 159 LEU A O 1
ATOM 1256 N N . ARG A 1 160 ? 11.126 -9.062 2.674 1.00 95.88 160 ARG A N 1
ATOM 1257 C CA . ARG A 1 160 ? 11.909 -9.733 3.727 1.00 95.88 160 ARG A CA 1
ATOM 1258 C C . ARG A 1 160 ? 11.929 -8.914 5.015 1.00 95.88 160 ARG A C 1
ATOM 1260 O O . ARG A 1 160 ? 11.681 -9.463 6.086 1.00 95.88 160 ARG A O 1
ATOM 1267 N N . HIS A 1 161 ? 12.174 -7.606 4.910 1.00 95.69 161 HIS A N 1
ATOM 1268 C CA . HIS A 1 161 ? 12.181 -6.714 6.067 1.00 95.69 161 HIS A CA 1
ATOM 1269 C C . HIS A 1 161 ? 10.826 -6.699 6.786 1.00 95.69 161 HIS A C 1
ATOM 1271 O O . HIS A 1 161 ? 10.758 -7.005 7.974 1.00 95.69 161 HIS A O 1
ATOM 1277 N N . PHE A 1 162 ? 9.737 -6.396 6.077 1.00 95.81 162 PHE A N 1
ATOM 1278 C CA . PHE A 1 162 ? 8.411 -6.322 6.695 1.00 95.81 162 PHE A CA 1
ATOM 1279 C C . PHE A 1 162 ? 7.895 -7.696 7.144 1.00 95.81 162 PHE A C 1
ATOM 1281 O O . PHE A 1 162 ? 7.239 -7.791 8.180 1.00 95.81 162 PHE A O 1
ATOM 1288 N N . SER A 1 163 ? 8.243 -8.772 6.437 1.00 95.00 163 SER A N 1
ATOM 1289 C CA . SER A 1 163 ? 7.910 -10.149 6.823 1.00 95.00 163 SER A CA 1
ATOM 1290 C C . SER A 1 163 ? 8.586 -10.530 8.137 1.00 95.00 163 SER A C 1
ATOM 1292 O O . SER A 1 163 ? 7.943 -11.116 9.004 1.00 95.00 163 SER A O 1
ATOM 1294 N N . ALA A 1 164 ? 9.841 -10.123 8.350 1.00 93.56 164 ALA A N 1
ATOM 1295 C CA . ALA A 1 164 ? 10.526 -10.330 9.624 1.00 93.56 164 ALA A CA 1
ATOM 1296 C C . ALA A 1 164 ? 9.861 -9.576 10.794 1.00 93.56 164 ALA A C 1
ATOM 1298 O O . ALA A 1 164 ? 9.987 -10.006 11.939 1.00 93.56 164 ALA A O 1
ATOM 1299 N N . LEU A 1 165 ? 9.143 -8.478 10.519 1.00 91.81 165 LEU A N 1
ATOM 1300 C CA . LEU A 1 165 ? 8.446 -7.685 11.536 1.00 91.81 165 LEU A CA 1
ATOM 1301 C C . LEU A 1 165 ? 7.074 -8.259 11.908 1.00 91.81 165 LEU A C 1
ATOM 1303 O O . LEU A 1 165 ? 6.763 -8.371 13.092 1.00 91.81 165 LEU A O 1
ATOM 1307 N N . VAL A 1 166 ? 6.241 -8.606 10.920 1.00 92.38 166 VAL A N 1
ATOM 1308 C CA . VAL A 1 166 ? 4.840 -9.014 11.167 1.00 92.38 166 VAL A CA 1
ATOM 1309 C C . VAL A 1 166 ? 4.573 -10.503 10.945 1.00 92.38 166 VAL A C 1
ATOM 1311 O O . VAL A 1 166 ? 3.527 -11.017 11.344 1.00 92.38 166 VAL A O 1
ATOM 1314 N N . GLY A 1 167 ? 5.519 -11.217 10.340 1.00 90.44 167 GLY A N 1
ATOM 1315 C CA . GLY A 1 167 ? 5.368 -12.583 9.855 1.00 90.44 167 GLY A CA 1
ATOM 1316 C C . GLY A 1 167 ? 4.731 -12.637 8.457 1.00 90.44 167 GLY A C 1
ATOM 1317 O O . GLY A 1 167 ? 3.803 -11.877 8.167 1.00 90.44 167 GLY A O 1
ATOM 1318 N N . PRO A 1 168 ? 5.138 -13.586 7.594 1.00 89.62 168 PRO A N 1
ATOM 1319 C CA . PRO A 1 168 ? 4.716 -13.627 6.188 1.00 89.62 168 PRO A CA 1
ATOM 1320 C C . PRO A 1 168 ? 3.205 -13.813 6.001 1.00 89.62 168 PRO A C 1
ATOM 1322 O O . PRO A 1 168 ? 2.631 -13.340 5.027 1.00 89.62 168 PRO A O 1
ATOM 1325 N N . ARG A 1 169 ? 2.533 -14.468 6.956 1.00 87.44 169 ARG A N 1
ATOM 1326 C CA . ARG A 1 169 ? 1.073 -14.672 6.942 1.00 87.44 169 ARG A CA 1
ATOM 1327 C C . ARG A 1 169 ? 0.275 -13.407 7.222 1.00 87.44 169 ARG A C 1
ATOM 1329 O O . ARG A 1 169 ? -0.885 -13.332 6.828 1.00 87.44 169 ARG A O 1
ATOM 1336 N N . ASN A 1 170 ? 0.890 -12.445 7.896 1.00 92.31 170 ASN A N 1
ATOM 1337 C CA . ASN A 1 170 ? 0.266 -11.171 8.217 1.00 92.31 170 ASN A CA 1
ATOM 1338 C C . ASN A 1 170 ? 0.704 -10.079 7.240 1.00 92.31 170 ASN A C 1
ATOM 1340 O O . ASN A 1 170 ? 0.157 -8.987 7.288 1.00 92.31 170 ASN A O 1
ATOM 1344 N N . LEU A 1 171 ? 1.654 -10.352 6.343 1.00 95.19 171 LEU A N 1
ATOM 1345 C CA . LEU A 1 171 ? 2.071 -9.408 5.319 1.00 95.19 171 LEU A CA 1
ATOM 1346 C C . LEU A 1 171 ? 1.283 -9.626 4.028 1.00 95.19 171 LEU A C 1
ATOM 1348 O O . LEU A 1 171 ? 1.207 -10.744 3.520 1.00 95.19 171 LEU A O 1
ATOM 1352 N N . TRP A 1 172 ? 0.726 -8.556 3.479 1.00 96.25 172 TRP A N 1
ATOM 1353 C CA . TRP A 1 172 ? 0.001 -8.554 2.214 1.00 96.25 172 TRP A CA 1
ATOM 1354 C C . TRP A 1 172 ? 0.627 -7.537 1.272 1.00 96.25 172 TRP A C 1
ATOM 1356 O O . TRP A 1 172 ? 0.823 -6.387 1.650 1.00 96.25 172 TRP A O 1
ATOM 1366 N N . TRP A 1 173 ? 0.923 -7.944 0.045 1.00 96.94 173 TRP A N 1
ATOM 1367 C CA . TRP A 1 173 ? 1.393 -7.060 -1.012 1.00 96.94 173 TRP A CA 1
ATOM 1368 C C . TRP A 1 173 ? 0.262 -6.761 -1.993 1.00 96.94 173 TRP A C 1
ATOM 1370 O O . TRP A 1 173 ? -0.318 -7.673 -2.580 1.00 96.94 173 TRP A O 1
ATOM 1380 N N . LEU A 1 174 ? -0.031 -5.479 -2.177 1.00 96.19 174 LEU A N 1
ATOM 1381 C CA . LEU A 1 174 ? -1.049 -4.958 -3.078 1.00 96.19 174 LEU A CA 1
ATOM 1382 C C . LEU A 1 174 ? -0.401 -4.403 -4.345 1.00 96.19 174 LEU A C 1
ATOM 1384 O O . LEU A 1 174 ? 0.470 -3.530 -4.284 1.00 96.19 174 LEU A O 1
ATOM 1388 N N . SER A 1 175 ? -0.863 -4.860 -5.506 1.00 93.12 175 SER A N 1
ATOM 1389 C CA . SER A 1 175 ? -0.438 -4.309 -6.792 1.00 93.12 175 SER A CA 1
ATOM 1390 C C . SER A 1 175 ? -1.556 -4.292 -7.830 1.00 93.12 175 SER A C 1
ATOM 1392 O O . SER A 1 175 ? -2.601 -4.913 -7.662 1.00 93.12 175 SER A O 1
ATOM 1394 N N . GLY A 1 176 ? -1.330 -3.569 -8.926 1.00 88.50 176 GLY A N 1
ATOM 1395 C CA . GLY A 1 176 ? -2.193 -3.659 -10.102 1.00 88.50 176 GLY A CA 1
ATOM 1396 C C . GLY A 1 176 ? -1.984 -4.976 -10.854 1.00 88.50 176 GLY A C 1
ATOM 1397 O O . GLY A 1 176 ? -0.900 -5.568 -10.801 1.00 88.50 176 GLY A O 1
ATOM 1398 N N . GLY A 1 177 ? -3.007 -5.419 -11.584 1.00 85.50 177 GLY A N 1
ATOM 1399 C CA . GLY A 1 177 ? -2.928 -6.590 -12.462 1.00 85.50 177 GLY A CA 1
ATOM 1400 C C . GLY A 1 177 ? -1.856 -6.454 -13.552 1.00 85.50 177 GLY A C 1
ATOM 1401 O O . GLY A 1 177 ? -1.226 -7.436 -13.932 1.00 85.50 177 GLY A O 1
ATOM 1402 N N . ASP A 1 178 ? -1.545 -5.230 -13.989 1.00 84.25 178 ASP A N 1
ATOM 1403 C CA . ASP A 1 178 ? -0.454 -4.947 -14.929 1.00 84.25 178 ASP A CA 1
ATOM 1404 C C . ASP A 1 178 ? 0.930 -5.252 -14.338 1.00 84.25 178 ASP A C 1
ATOM 1406 O O . ASP A 1 178 ? 1.756 -5.901 -14.986 1.00 84.25 178 ASP A O 1
ATOM 1410 N N . SER A 1 179 ? 1.172 -4.853 -13.085 1.00 87.00 179 SER A N 1
ATOM 1411 C CA . SER A 1 179 ? 2.388 -5.234 -12.362 1.00 87.00 179 SER A CA 1
ATOM 1412 C C . SER A 1 179 ? 2.494 -6.750 -12.260 1.00 87.00 179 SER A C 1
ATOM 1414 O O . SER A 1 179 ? 3.543 -7.305 -12.583 1.00 87.00 179 SER A O 1
ATOM 1416 N N . SER A 1 180 ? 1.392 -7.405 -11.888 1.00 85.19 180 SER A N 1
ATOM 1417 C CA . SER A 1 180 ? 1.290 -8.858 -11.756 1.00 85.19 180 SER A CA 1
ATOM 1418 C C . SER A 1 180 ? 1.658 -9.599 -13.045 1.00 85.19 180 SER A C 1
ATOM 1420 O O . SER A 1 180 ? 2.553 -10.447 -13.049 1.00 85.19 180 SER A O 1
ATOM 1422 N N . ALA A 1 181 ? 1.061 -9.194 -14.170 1.00 84.44 181 ALA A N 1
ATOM 1423 C CA . ALA A 1 181 ? 1.340 -9.758 -15.488 1.00 84.44 181 ALA A CA 1
ATOM 1424 C C . ALA A 1 181 ? 2.812 -9.590 -15.909 1.00 84.44 181 ALA A C 1
ATOM 1426 O O . ALA A 1 181 ? 3.346 -10.417 -16.647 1.00 84.44 181 ALA A O 1
ATOM 1427 N N . SER A 1 182 ? 3.481 -8.537 -15.428 1.00 87.12 182 SER A N 1
ATOM 1428 C CA . SER A 1 182 ? 4.901 -8.289 -15.700 1.00 87.12 182 SER A CA 1
ATOM 1429 C C . SER A 1 182 ? 5.867 -8.967 -14.719 1.00 87.12 182 SER A C 1
ATOM 1431 O O . SER A 1 182 ? 7.060 -9.015 -15.007 1.00 87.12 182 SER A O 1
ATOM 1433 N N . MET A 1 183 ? 5.402 -9.525 -13.592 1.00 86.94 183 MET A N 1
ATOM 1434 C CA . MET A 1 183 ? 6.278 -10.109 -12.560 1.00 86.94 183 MET A CA 1
ATOM 1435 C C . MET A 1 183 ? 7.290 -11.138 -13.087 1.00 86.94 183 MET A C 1
ATOM 1437 O O . MET A 1 183 ? 8.443 -11.086 -12.653 1.00 86.94 183 MET A O 1
ATOM 1441 N N . PRO A 1 184 ? 6.953 -12.028 -14.048 1.00 86.94 184 PRO A N 1
ATOM 1442 C CA . PRO A 1 184 ? 7.933 -12.958 -14.608 1.00 86.94 184 PRO A CA 1
ATOM 1443 C C . PRO A 1 184 ? 9.162 -12.287 -15.232 1.00 86.94 184 PRO A C 1
ATOM 1445 O O . PRO A 1 184 ? 10.210 -12.923 -15.347 1.00 86.94 184 PRO A O 1
ATOM 1448 N N . THR A 1 185 ? 9.069 -11.008 -15.615 1.00 87.12 185 THR A N 1
ATOM 1449 C CA . THR A 1 185 ? 10.185 -10.241 -16.184 1.00 87.12 185 THR A CA 1
ATOM 1450 C C . THR A 1 185 ? 11.012 -9.501 -15.130 1.00 87.12 185 THR A C 1
ATOM 1452 O O . THR A 1 185 ? 11.995 -8.856 -15.490 1.00 87.12 185 THR A O 1
ATOM 1455 N N . TRP A 1 186 ? 10.639 -9.549 -13.845 1.00 84.31 186 TRP A N 1
ATOM 1456 C CA . TRP A 1 186 ? 11.316 -8.800 -12.774 1.00 84.31 186 TRP A CA 1
ATOM 1457 C C . TRP A 1 186 ? 12.635 -9.455 -12.325 1.00 84.31 186 TRP A C 1
ATOM 1459 O O . TRP A 1 186 ? 13.420 -8.848 -11.601 1.00 84.31 186 TRP A O 1
ATOM 1469 N N . GLY A 1 187 ? 12.920 -10.669 -12.802 1.00 87.19 187 GLY A N 1
ATOM 1470 C CA . GLY A 1 187 ? 14.116 -11.452 -12.480 1.00 87.19 187 GLY A CA 1
ATOM 1471 C C . GLY A 1 187 ? 13.765 -12.759 -11.775 1.00 87.19 187 GLY A C 1
ATOM 1472 O O . GLY A 1 187 ? 12.602 -13.052 -11.540 1.00 87.19 187 GLY A O 1
ATOM 1473 N N . SER A 1 188 ? 14.754 -13.571 -11.405 1.00 86.94 188 SER A N 1
ATOM 1474 C CA . SER A 1 188 ? 14.504 -14.895 -10.802 1.00 86.94 188 SER A CA 1
ATOM 1475 C C . SER A 1 188 ? 13.881 -14.857 -9.398 1.00 86.94 188 SER A C 1
ATOM 1477 O O . SER A 1 188 ? 13.477 -15.893 -8.884 1.00 86.94 188 SER A O 1
ATOM 1479 N N . TRP A 1 189 ? 13.811 -13.684 -8.764 1.00 87.12 189 TRP A N 1
ATOM 1480 C CA . TRP A 1 189 ? 13.376 -13.504 -7.376 1.00 87.12 189 TRP A CA 1
ATOM 1481 C C . TRP A 1 189 ? 11.869 -13.266 -7.211 1.00 87.12 189 TRP A C 1
ATOM 1483 O O . TRP A 1 189 ? 11.379 -13.295 -6.085 1.00 87.12 189 TRP A O 1
ATOM 1493 N N . TRP A 1 190 ? 11.103 -13.049 -8.289 1.00 88.19 190 TRP A N 1
ATOM 1494 C CA . TRP A 1 190 ? 9.673 -12.717 -8.172 1.00 88.19 190 TRP A CA 1
ATOM 1495 C C . TRP A 1 190 ? 8.870 -13.813 -7.448 1.00 88.19 190 TRP A C 1
ATOM 1497 O O . TRP A 1 190 ? 7.945 -13.517 -6.695 1.00 88.19 190 TRP A O 1
ATOM 1507 N N . GLN A 1 191 ? 9.254 -15.082 -7.622 1.00 88.69 191 GLN A N 1
ATOM 1508 C CA . GLN A 1 191 ? 8.614 -16.225 -6.960 1.00 88.69 191 GLN A CA 1
ATOM 1509 C C . GLN A 1 191 ? 8.842 -16.219 -5.446 1.00 88.69 191 GLN A C 1
ATOM 1511 O O . GLN A 1 191 ? 7.986 -16.669 -4.687 1.00 88.69 191 GLN A O 1
ATOM 1516 N N . GLU A 1 192 ? 9.975 -15.681 -4.995 1.00 90.75 192 GLU A N 1
ATOM 1517 C CA . GLU A 1 192 ? 10.311 -15.603 -3.575 1.00 90.75 192 GLU A CA 1
ATOM 1518 C C . GLU A 1 192 ? 9.368 -14.654 -2.823 1.00 90.75 192 GLU A C 1
ATOM 1520 O O . GLU A 1 192 ? 9.111 -14.843 -1.637 1.00 90.75 192 GLU A O 1
ATOM 1525 N N . MET A 1 193 ? 8.770 -13.675 -3.508 1.00 92.38 193 MET A N 1
ATOM 1526 C CA . MET A 1 193 ? 7.843 -12.724 -2.888 1.00 92.38 193 MET A CA 1
ATOM 1527 C C . MET A 1 193 ? 6.662 -13.424 -2.189 1.00 92.38 193 MET A C 1
ATOM 1529 O O . MET A 1 193 ? 6.192 -12.967 -1.146 1.00 92.38 193 MET A O 1
ATOM 1533 N N . PHE A 1 194 ? 6.231 -14.572 -2.718 1.00 88.94 194 PHE A N 1
ATOM 1534 C CA . PHE A 1 194 ? 5.137 -15.387 -2.182 1.00 88.94 194 PHE A CA 1
ATOM 1535 C C . PHE A 1 194 ? 5.514 -16.163 -0.914 1.00 88.94 194 PHE A C 1
ATOM 1537 O O . PHE A 1 194 ? 4.632 -16.581 -0.163 1.00 88.94 194 PHE A O 1
ATOM 1544 N N . ALA A 1 195 ? 6.811 -16.356 -0.657 1.00 88.94 195 ALA A N 1
ATOM 1545 C CA . ALA A 1 195 ? 7.292 -16.920 0.601 1.00 88.94 195 ALA A CA 1
ATOM 1546 C C . ALA A 1 195 ? 7.242 -15.882 1.735 1.00 88.94 195 ALA A C 1
ATOM 1548 O O . ALA A 1 195 ? 7.035 -16.247 2.890 1.00 88.94 195 ALA A O 1
ATOM 1549 N N . HIS A 1 196 ? 7.373 -14.594 1.401 1.00 93.38 196 HIS A N 1
ATOM 1550 C CA . HIS A 1 196 ? 7.435 -13.499 2.375 1.00 93.38 196 HIS A CA 1
ATOM 1551 C C . HIS A 1 196 ? 6.117 -12.746 2.557 1.00 93.38 196 HIS A C 1
ATOM 1553 O O . HIS A 1 196 ? 5.997 -11.968 3.495 1.00 93.38 196 HIS A O 1
ATOM 1559 N N . SER A 1 197 ? 5.124 -12.957 1.693 1.00 94.12 197 SER A N 1
ATOM 1560 C CA . SER A 1 197 ? 3.840 -12.258 1.788 1.00 94.12 197 SER A CA 1
ATOM 1561 C C . SER A 1 197 ? 2.708 -12.998 1.083 1.00 94.12 197 SER A C 1
ATOM 1563 O O . SER A 1 197 ? 2.923 -13.806 0.178 1.00 94.12 197 SER A O 1
ATOM 1565 N N . ASN A 1 198 ? 1.485 -12.681 1.488 1.00 92.12 198 ASN A N 1
ATOM 1566 C CA . ASN A 1 198 ? 0.293 -12.876 0.676 1.00 92.12 198 ASN A CA 1
ATOM 1567 C C . ASN A 1 198 ? 0.239 -11.814 -0.437 1.00 92.12 198 ASN A C 1
ATOM 1569 O O . ASN A 1 198 ? 0.818 -10.737 -0.289 1.00 92.12 198 ASN A O 1
ATOM 1573 N N . MET A 1 199 ? -0.496 -12.074 -1.519 1.00 92.31 199 MET A N 1
ATOM 1574 C CA . MET A 1 199 ? -0.621 -11.135 -2.644 1.00 92.31 199 MET A CA 1
ATOM 1575 C C . MET A 1 199 ? -2.078 -10.787 -2.918 1.00 92.31 199 MET A C 1
ATOM 1577 O O . MET A 1 199 ? -2.947 -11.661 -2.865 1.00 92.31 199 MET A O 1
ATOM 1581 N N . ILE A 1 200 ? -2.315 -9.525 -3.265 1.00 90.31 200 ILE A N 1
ATOM 1582 C CA . ILE A 1 200 ? -3.566 -9.017 -3.820 1.00 90.31 200 ILE A CA 1
ATOM 1583 C C . ILE A 1 200 ? -3.221 -8.283 -5.115 1.00 90.31 200 ILE A C 1
ATOM 1585 O O . ILE A 1 200 ? -2.476 -7.299 -5.101 1.00 90.31 200 ILE A O 1
ATOM 1589 N N . PHE A 1 201 ? -3.768 -8.757 -6.231 1.00 90.31 201 PHE A N 1
ATOM 1590 C CA . PHE A 1 201 ? -3.702 -8.057 -7.509 1.00 90.31 201 PHE A CA 1
ATOM 1591 C C . PHE A 1 201 ? -5.093 -7.605 -7.919 1.00 90.31 201 PHE A C 1
ATOM 1593 O O . PHE A 1 201 ? -6.038 -8.388 -7.860 1.00 90.31 201 PHE A O 1
ATOM 1600 N N . VAL A 1 202 ? -5.207 -6.349 -8.335 1.00 84.75 202 VAL A N 1
ATOM 1601 C CA . VAL A 1 202 ? -6.481 -5.772 -8.774 1.00 84.75 202 VAL A CA 1
ATOM 1602 C C . VAL A 1 202 ? -6.361 -5.343 -10.224 1.00 84.75 202 VAL A C 1
ATOM 1604 O O . VAL A 1 202 ? -5.488 -4.536 -10.574 1.00 84.75 202 VAL A O 1
ATOM 1607 N N . ASP A 1 203 ? -7.221 -5.897 -11.070 1.00 81.75 203 ASP A N 1
ATOM 1608 C CA . ASP A 1 203 ? -7.265 -5.533 -12.479 1.00 81.75 203 ASP A CA 1
ATOM 1609 C C . ASP A 1 203 ? -7.811 -4.116 -12.674 1.00 81.75 203 ASP A C 1
ATOM 1611 O O . ASP A 1 203 ? -8.558 -3.566 -11.865 1.00 81.75 203 ASP A O 1
ATOM 1615 N N . ARG A 1 204 ? -7.422 -3.499 -13.789 1.00 72.06 204 ARG A N 1
ATOM 1616 C CA . ARG A 1 204 ? -7.925 -2.191 -14.211 1.00 72.06 204 ARG A CA 1
ATOM 1617 C C . ARG A 1 204 ? -8.495 -2.319 -15.610 1.00 72.06 204 ARG A C 1
ATOM 1619 O O . ARG A 1 204 ? -7.823 -2.836 -16.502 1.00 72.06 204 ARG A O 1
ATOM 1626 N N . GLU A 1 205 ? -9.701 -1.802 -15.824 1.00 66.88 205 GLU A N 1
ATOM 1627 C CA . GLU A 1 205 ? -10.274 -1.733 -17.166 1.00 66.88 205 GLU A CA 1
ATOM 1628 C C . GLU A 1 205 ? -9.356 -0.930 -18.105 1.00 66.88 205 GLU A C 1
ATOM 1630 O O . GLU A 1 205 ? -8.941 0.191 -17.803 1.00 66.88 205 GLU A O 1
ATOM 1635 N N . GLY A 1 206 ? -9.038 -1.500 -19.271 1.00 60.47 206 GLY A N 1
ATOM 1636 C CA . GLY A 1 206 ? -8.345 -0.784 -20.346 1.00 60.47 206 GLY A CA 1
ATOM 1637 C C . GLY A 1 206 ? -6.815 -0.861 -20.357 1.00 60.47 206 GLY A C 1
ATOM 1638 O O . GLY A 1 206 ? -6.199 -0.150 -21.157 1.00 60.47 206 GLY A O 1
ATOM 1639 N N . THR A 1 207 ? -6.177 -1.729 -19.564 1.00 55.00 207 THR A N 1
ATOM 1640 C CA . THR A 1 207 ? -4.741 -2.048 -19.698 1.00 55.00 207 THR A CA 1
ATOM 1641 C C . THR A 1 207 ? -4.459 -2.795 -21.013 1.00 55.00 207 THR A C 1
ATOM 1643 O O . THR A 1 207 ? -4.278 -4.008 -21.076 1.00 55.00 207 THR A O 1
ATOM 1646 N N . LYS A 1 208 ? -4.410 -2.044 -22.121 1.00 41.31 208 LYS A N 1
ATOM 1647 C CA . LYS A 1 208 ? -3.940 -2.520 -23.428 1.00 41.31 208 LYS A CA 1
ATOM 1648 C C . LYS A 1 208 ? -2.446 -2.846 -23.335 1.00 41.31 208 LYS A C 1
ATOM 1650 O O . LYS A 1 208 ? -1.635 -1.930 -23.236 1.00 41.31 208 LYS A O 1
ATOM 1655 N N . GLY A 1 209 ? -2.086 -4.127 -23.391 1.00 41.28 209 GLY A N 1
ATOM 1656 C CA . GLY A 1 209 ? -0.686 -4.566 -23.485 1.00 41.28 209 GLY A CA 1
ATOM 1657 C C . GLY A 1 209 ? -0.293 -5.726 -22.571 1.00 41.28 209 GLY A C 1
ATOM 1658 O O . GLY A 1 209 ? 0.770 -6.303 -22.780 1.00 41.28 209 GLY A O 1
ATOM 1659 N N . GLY A 1 210 ? -1.142 -6.113 -21.615 1.00 42.06 210 GLY A N 1
ATOM 1660 C CA . GLY A 1 210 ? -1.104 -7.480 -21.087 1.00 42.06 210 GLY A CA 1
ATOM 1661 C C . GLY A 1 210 ? -1.559 -8.468 -22.171 1.00 42.06 210 GLY A C 1
ATOM 1662 O O . GLY A 1 210 ? -2.215 -8.027 -23.124 1.00 42.06 210 GLY A O 1
ATOM 1663 N N . PRO A 1 211 ? -1.219 -9.772 -22.081 1.00 39.34 211 PRO A N 1
ATOM 1664 C CA . PRO A 1 211 ? -1.808 -10.781 -22.967 1.00 39.34 211 PRO A CA 1
ATOM 1665 C C . PRO A 1 211 ? -3.312 -10.530 -23.011 1.00 39.34 211 PRO A C 1
ATOM 1667 O O . PRO A 1 211 ? -3.900 -10.387 -21.954 1.00 39.34 211 PRO A O 1
ATOM 1670 N N . THR A 1 212 ? -3.907 -10.341 -24.191 1.00 36.19 212 THR A N 1
ATOM 1671 C CA . THR A 1 212 ? -5.316 -9.939 -24.316 1.00 36.19 212 THR A CA 1
ATOM 1672 C C . THR A 1 212 ? -6.178 -10.940 -23.563 1.00 36.19 212 THR A C 1
ATOM 1674 O O . THR A 1 212 ? -6.345 -12.077 -24.002 1.00 36.19 212 THR A O 1
ATOM 1677 N N . ILE A 1 213 ? -6.663 -10.532 -22.398 1.00 42.28 213 ILE A N 1
ATOM 1678 C CA . ILE A 1 213 ? -7.449 -11.393 -21.535 1.00 42.28 213 ILE A CA 1
ATOM 1679 C C . ILE A 1 213 ? -8.870 -11.247 -22.041 1.00 42.28 213 ILE A C 1
ATOM 1681 O O . ILE A 1 213 ? -9.524 -10.233 -21.813 1.00 42.28 213 ILE A O 1
ATOM 1685 N N . ASP A 1 214 ? -9.307 -12.227 -22.823 1.00 38.91 214 ASP A N 1
ATOM 1686 C CA . ASP A 1 214 ? -10.711 -12.363 -23.185 1.00 38.91 214 ASP A CA 1
ATOM 1687 C C . ASP A 1 214 ? -11.520 -12.413 -21.883 1.00 38.91 214 ASP A C 1
ATOM 1689 O O . ASP A 1 214 ? -11.249 -13.219 -20.996 1.00 38.91 214 ASP A O 1
ATOM 1693 N N . SER A 1 215 ? -12.483 -11.506 -21.737 1.00 41.50 215 SER A N 1
ATOM 1694 C CA . SER A 1 215 ? -13.341 -11.400 -20.555 1.00 41.50 215 SER A CA 1
ATOM 1695 C C . SER A 1 215 ? -14.223 -12.641 -20.347 1.00 41.50 215 SER A C 1
ATOM 1697 O O . SER A 1 215 ? -14.832 -12.789 -19.287 1.00 41.50 215 SER A O 1
ATOM 1699 N N . ASN A 1 216 ? -14.251 -13.566 -21.317 1.00 42.97 216 ASN A N 1
ATOM 1700 C CA . ASN A 1 216 ? -14.825 -14.906 -21.181 1.00 42.97 216 ASN A CA 1
ATOM 1701 C C . ASN A 1 216 ? -13.840 -15.960 -20.633 1.00 42.97 216 ASN A C 1
ATOM 1703 O O . ASN A 1 216 ? -14.257 -17.085 -20.342 1.00 42.97 216 ASN A O 1
ATOM 1707 N N . ILE A 1 217 ? -12.552 -15.637 -20.470 1.00 48.06 217 ILE A N 1
ATOM 1708 C CA . ILE A 1 217 ? -11.548 -16.546 -19.906 1.00 48.06 217 ILE A CA 1
ATOM 1709 C C . ILE A 1 217 ? -11.708 -16.608 -18.385 1.00 48.06 217 ILE A C 1
ATOM 1711 O O . ILE A 1 217 ? -11.735 -15.603 -17.675 1.00 48.06 217 ILE A O 1
ATOM 1715 N N . MET A 1 218 ? -11.800 -17.840 -17.876 1.00 56.00 218 MET A N 1
ATOM 1716 C CA . MET A 1 218 ? -11.570 -18.148 -16.470 1.00 56.00 218 MET A CA 1
ATOM 1717 C C . MET A 1 218 ? -10.189 -17.629 -16.066 1.00 56.00 218 MET A C 1
ATOM 1719 O O . MET A 1 218 ? -9.190 -18.242 -16.417 1.00 56.00 218 MET A O 1
ATOM 1723 N N . ASP A 1 219 ? -10.169 -16.556 -15.284 1.00 62.47 219 ASP A N 1
ATOM 1724 C CA . ASP A 1 219 ? -8.987 -16.042 -14.600 1.00 62.47 219 ASP A CA 1
ATOM 1725 C C . ASP A 1 219 ? -7.848 -15.523 -15.522 1.00 62.47 219 ASP A C 1
ATOM 1727 O O . ASP A 1 219 ? -7.010 -16.299 -15.995 1.00 62.47 219 ASP A O 1
ATOM 1731 N N . PRO A 1 220 ? -7.774 -14.191 -15.703 1.00 57.66 220 PRO A N 1
ATOM 1732 C CA . PRO A 1 220 ? -6.757 -13.489 -16.480 1.00 57.66 220 PRO A CA 1
ATOM 1733 C C . PRO A 1 220 ? -5.306 -13.921 -16.258 1.00 57.66 220 PRO A C 1
ATOM 1735 O O . PRO A 1 220 ? -4.520 -14.054 -17.203 1.00 57.66 220 PRO A O 1
ATOM 1738 N N . LEU A 1 221 ? -4.945 -14.144 -14.997 1.00 62.06 221 LEU A N 1
ATOM 1739 C CA . LEU A 1 221 ? -3.559 -14.324 -14.583 1.00 62.06 221 LEU A CA 1
ATOM 1740 C C . LEU A 1 221 ? -3.182 -15.800 -14.445 1.00 62.06 221 LEU A C 1
ATOM 1742 O O . LEU A 1 221 ? -2.003 -16.125 -14.297 1.00 62.06 221 LEU A O 1
ATOM 1746 N N . ARG A 1 222 ? -4.153 -16.713 -14.579 1.00 67.25 222 ARG A N 1
ATOM 1747 C CA . ARG A 1 222 ? -3.926 -18.158 -14.456 1.00 67.25 222 ARG A CA 1
ATOM 1748 C C . ARG A 1 222 ? -2.841 -18.675 -15.390 1.00 67.25 222 ARG A C 1
ATOM 1750 O O . ARG A 1 222 ? -2.052 -19.521 -14.992 1.00 67.25 222 ARG A O 1
ATOM 1757 N N . SER A 1 223 ? -2.809 -18.181 -16.627 1.00 65.44 223 SER A N 1
ATOM 1758 C CA . SER A 1 223 ? -1.864 -18.648 -17.653 1.00 65.44 223 SER A CA 1
ATOM 1759 C C . SER A 1 223 ? -0.407 -18.272 -17.366 1.00 65.44 223 SER A C 1
ATOM 1761 O O . SER A 1 223 ? 0.503 -18.851 -17.955 1.00 65.44 223 SER A O 1
ATOM 1763 N N . VAL A 1 224 ? -0.185 -17.317 -16.460 1.00 67.62 224 VAL A N 1
ATOM 1764 C CA . VAL A 1 224 ? 1.139 -16.787 -16.121 1.00 67.62 224 VAL A CA 1
ATOM 1765 C C . VAL A 1 224 ? 1.747 -17.523 -14.920 1.00 67.62 224 VAL A C 1
ATOM 1767 O O . VAL A 1 224 ? 2.970 -17.554 -14.769 1.00 67.62 224 VAL A O 1
ATOM 1770 N N . TYR A 1 225 ? 0.920 -18.152 -14.078 1.00 68.88 225 TYR A N 1
ATOM 1771 C CA . TYR A 1 225 ? 1.368 -18.783 -12.838 1.00 68.88 225 TYR A CA 1
ATOM 1772 C C . TYR A 1 225 ? 1.561 -20.304 -12.956 1.00 68.88 225 TYR A C 1
ATOM 1774 O O . TYR A 1 225 ? 0.763 -20.983 -13.599 1.00 68.88 225 TYR A O 1
ATOM 1782 N N . PRO A 1 226 ? 2.589 -20.879 -12.298 1.00 69.94 226 PRO A N 1
ATOM 1783 C CA . PRO A 1 226 ? 2.761 -22.329 -12.228 1.00 69.94 226 PRO A CA 1
ATOM 1784 C C . PRO A 1 226 ? 1.591 -23.011 -11.503 1.00 69.94 226 PRO A C 1
ATOM 1786 O O . PRO A 1 226 ? 1.073 -22.473 -10.529 1.00 69.94 226 PRO A O 1
ATOM 1789 N N . ASP A 1 227 ? 1.257 -24.254 -11.863 1.00 72.75 227 ASP A N 1
ATOM 1790 C CA . ASP A 1 227 ? 0.165 -25.017 -11.224 1.00 72.75 227 ASP A CA 1
ATOM 1791 C C . ASP A 1 227 ? 0.298 -25.149 -9.696 1.00 72.75 227 ASP A C 1
ATOM 1793 O O . ASP A 1 227 ? -0.700 -25.242 -8.977 1.00 72.75 227 ASP A O 1
ATOM 1797 N N . SER A 1 228 ? 1.526 -25.131 -9.168 1.00 68.31 228 SER A N 1
ATOM 1798 C CA . SER A 1 228 ? 1.785 -25.157 -7.724 1.00 68.31 228 SER A CA 1
ATOM 1799 C C . SER A 1 228 ? 1.215 -23.940 -6.983 1.00 68.31 228 SER A C 1
ATOM 1801 O O . SER A 1 228 ? 0.890 -24.063 -5.802 1.00 68.31 228 SER A O 1
ATOM 1803 N N . PHE A 1 229 ? 1.038 -22.805 -7.666 1.00 66.12 229 PHE A N 1
ATOM 1804 C CA . PHE A 1 229 ? 0.451 -21.582 -7.111 1.00 66.12 229 PHE A CA 1
ATOM 1805 C C . PHE A 1 229 ? -1.068 -21.665 -6.983 1.00 66.12 229 PHE A C 1
ATOM 1807 O O . PHE A 1 229 ? -1.648 -21.063 -6.079 1.00 66.12 229 PHE A O 1
ATOM 1814 N N . LEU A 1 230 ? -1.720 -22.446 -7.848 1.00 67.25 230 LEU A N 1
ATOM 1815 C CA . LEU A 1 230 ? -3.178 -22.466 -7.966 1.00 67.25 230 LEU A CA 1
ATOM 1816 C C . LEU A 1 230 ? -3.885 -23.059 -6.739 1.00 67.25 230 LEU A C 1
ATOM 1818 O O . LEU A 1 230 ? -5.083 -22.859 -6.569 1.00 67.25 230 LEU A O 1
ATOM 1822 N N . LYS A 1 231 ? -3.161 -23.765 -5.860 1.00 72.94 231 LYS A N 1
ATOM 1823 C CA . LYS A 1 231 ? -3.740 -24.360 -4.644 1.00 72.94 231 LYS A CA 1
ATOM 1824 C C . LYS A 1 231 ? -4.216 -23.324 -3.626 1.00 72.94 231 LYS A C 1
ATOM 1826 O O . LYS A 1 231 ? -5.172 -23.600 -2.910 1.00 72.94 231 LYS A O 1
ATOM 1831 N N . ASN A 1 232 ? -3.566 -22.161 -3.565 1.00 75.12 232 ASN A N 1
ATOM 1832 C CA . ASN A 1 232 ? -3.850 -21.125 -2.563 1.00 75.12 232 ASN A CA 1
ATOM 1833 C C . ASN A 1 232 ? -4.353 -19.825 -3.194 1.00 75.12 232 ASN A C 1
ATOM 1835 O O . ASN A 1 232 ? -4.215 -18.742 -2.622 1.00 75.12 232 ASN A O 1
ATOM 1839 N N . TYR A 1 233 ? -4.868 -19.945 -4.408 1.00 79.81 233 TYR A N 1
ATOM 1840 C CA . TYR A 1 233 ? -5.232 -18.838 -5.255 1.00 79.81 233 TYR A CA 1
ATOM 1841 C C . TYR A 1 233 ? -6.757 -18.739 -5.369 1.00 79.81 233 TYR A C 1
ATOM 1843 O O . TYR A 1 233 ? -7.442 -19.748 -5.562 1.00 79.81 233 TYR A O 1
ATOM 1851 N N . ARG A 1 234 ? -7.285 -17.519 -5.280 1.00 81.38 234 ARG A N 1
ATOM 1852 C CA . ARG A 1 234 ? -8.702 -17.205 -5.475 1.00 81.38 234 ARG A CA 1
ATOM 1853 C C . ARG A 1 234 ? -8.833 -16.024 -6.432 1.00 81.38 234 ARG A C 1
ATOM 1855 O O . ARG A 1 234 ? -8.143 -15.025 -6.271 1.00 81.38 234 ARG A O 1
ATOM 1862 N N . TYR A 1 235 ? -9.771 -16.129 -7.370 1.00 79.00 235 TYR A N 1
ATOM 1863 C CA . TYR A 1 235 ? -10.204 -15.014 -8.208 1.00 79.00 235 TYR A CA 1
ATOM 1864 C C . TYR A 1 235 ? -11.623 -14.600 -7.826 1.00 79.00 235 TYR A C 1
ATOM 1866 O O . TYR A 1 235 ? -12.534 -15.435 -7.856 1.00 79.00 235 TYR A O 1
ATOM 1874 N N . ASP A 1 236 ? -11.806 -13.331 -7.474 1.00 75.50 236 ASP A N 1
ATOM 1875 C CA . ASP A 1 236 ? -13.118 -12.715 -7.340 1.00 75.50 236 ASP A CA 1
ATOM 1876 C C . ASP A 1 236 ? -13.495 -12.009 -8.643 1.00 75.50 236 ASP A C 1
ATOM 1878 O O . ASP A 1 236 ? -12.868 -11.033 -9.049 1.00 75.50 236 ASP A O 1
ATOM 1882 N N . LYS A 1 237 ? -14.516 -12.539 -9.320 1.00 71.56 237 LYS A N 1
ATOM 1883 C CA . LYS A 1 237 ? -14.973 -12.019 -10.613 1.00 71.56 237 LYS A CA 1
ATOM 1884 C C . LYS A 1 237 ? -15.716 -10.695 -10.494 1.00 71.56 237 LYS A C 1
ATOM 1886 O O . LYS A 1 237 ? -15.801 -9.994 -11.494 1.00 71.56 237 LYS A O 1
ATOM 1891 N N . ILE A 1 238 ? -16.316 -10.414 -9.337 1.00 70.88 238 ILE A N 1
ATOM 1892 C CA . ILE A 1 238 ? -17.133 -9.211 -9.143 1.00 70.88 238 ILE A CA 1
ATOM 1893 C C . ILE A 1 238 ? -16.208 -8.010 -8.965 1.00 70.88 238 ILE A C 1
ATOM 1895 O O . ILE A 1 238 ? -16.380 -6.997 -9.635 1.00 70.88 238 ILE A O 1
ATOM 1899 N N . ASP A 1 239 ? -15.181 -8.182 -8.137 1.00 69.31 239 ASP A N 1
ATOM 1900 C CA . ASP A 1 239 ? -14.248 -7.111 -7.779 1.00 69.31 239 ASP A CA 1
ATOM 1901 C C . ASP A 1 239 ? -12.968 -7.134 -8.631 1.00 69.31 239 ASP A C 1
ATOM 1903 O O . ASP A 1 239 ? -12.059 -6.331 -8.434 1.00 69.31 239 ASP A O 1
ATOM 1907 N N . HIS A 1 240 ? -12.881 -8.072 -9.583 1.00 76.25 240 HIS A N 1
ATOM 1908 C CA . HIS A 1 240 ? -11.702 -8.329 -10.413 1.00 76.25 240 HIS A CA 1
ATOM 1909 C C . HIS A 1 240 ? -10.403 -8.438 -9.589 1.00 76.25 240 HIS A C 1
ATOM 1911 O O . HIS A 1 240 ? -9.354 -7.884 -9.939 1.00 76.25 240 HIS A O 1
ATOM 1917 N N . MET A 1 241 ? -10.493 -9.160 -8.470 1.00 78.12 241 MET A N 1
ATOM 1918 C CA . MET A 1 241 ? -9.428 -9.283 -7.480 1.00 78.12 241 MET A CA 1
ATOM 1919 C C . MET A 1 241 ? -8.834 -10.691 -7.484 1.00 78.12 241 MET A C 1
ATOM 1921 O O . MET A 1 241 ? -9.529 -11.697 -7.343 1.00 78.12 241 MET A O 1
ATOM 1925 N N . HIS A 1 242 ? -7.515 -10.755 -7.580 1.00 80.31 242 HIS A N 1
ATOM 1926 C CA . HIS A 1 242 ? -6.723 -11.971 -7.510 1.00 80.31 242 HIS A CA 1
ATOM 1927 C C . HIS A 1 242 ? -6.039 -12.037 -6.147 1.00 80.31 242 HIS A C 1
ATOM 1929 O O . HIS A 1 242 ? -5.240 -11.164 -5.808 1.00 80.31 242 HIS A O 1
ATOM 1935 N N . GLN A 1 243 ? -6.321 -13.075 -5.371 1.00 79.94 243 GLN A N 1
ATOM 1936 C CA . GLN A 1 243 ? -5.788 -13.243 -4.026 1.00 79.94 243 GLN A CA 1
ATOM 1937 C C . GLN A 1 243 ? -4.954 -14.518 -3.941 1.00 79.94 243 GLN A C 1
ATOM 1939 O O . GLN A 1 243 ? -5.416 -15.601 -4.302 1.00 79.94 243 GLN A O 1
ATOM 1944 N N . TYR A 1 244 ? -3.736 -14.397 -3.421 1.00 80.38 244 TYR A N 1
ATOM 1945 C CA . TYR A 1 244 ? -2.891 -15.533 -3.067 1.00 80.38 244 TYR A CA 1
ATOM 1946 C C . TYR A 1 244 ? -2.616 -15.527 -1.568 1.00 80.38 244 TYR A C 1
ATOM 1948 O O . TYR A 1 244 ? -2.101 -14.542 -1.032 1.00 80.38 244 TYR A O 1
ATOM 1956 N N . SER A 1 245 ? -2.898 -16.647 -0.907 1.00 80.50 245 SER A N 1
ATOM 1957 C CA . SER A 1 245 ? -2.603 -16.835 0.512 1.00 80.50 245 SER A CA 1
ATOM 1958 C C . SER A 1 245 ? -1.397 -17.749 0.717 1.00 80.50 245 SER A C 1
ATOM 1960 O O . SER A 1 245 ? -1.335 -18.864 0.199 1.00 80.50 245 SER A O 1
ATOM 1962 N N . ASN A 1 246 ? -0.440 -17.331 1.539 1.00 74.00 246 ASN A N 1
ATOM 1963 C CA . ASN A 1 246 ? 0.635 -18.210 1.975 1.00 74.00 246 ASN A CA 1
ATOM 1964 C C . ASN A 1 246 ? 0.108 -19.169 3.060 1.00 74.00 246 ASN A C 1
ATOM 1966 O O . ASN A 1 246 ? 0.117 -18.872 4.258 1.00 74.00 246 ASN A O 1
ATOM 1970 N N . LEU A 1 247 ? -0.393 -20.333 2.631 1.00 62.34 247 LEU A N 1
ATOM 1971 C CA . LEU A 1 247 ? -0.994 -21.324 3.528 1.00 62.34 247 LEU A CA 1
ATOM 1972 C C . LEU A 1 247 ? 0.016 -22.263 4.197 1.00 62.34 247 LEU A C 1
ATOM 1974 O O . LEU A 1 247 ? -0.386 -23.003 5.090 1.00 62.34 247 LEU A O 1
ATOM 1978 N N . ASN A 1 248 ? 1.305 -22.263 3.839 1.00 61.03 248 ASN A N 1
ATOM 1979 C CA . ASN A 1 248 ? 2.232 -23.280 4.343 1.00 61.03 248 ASN A CA 1
ATOM 1980 C C . ASN A 1 248 ? 2.717 -22.959 5.775 1.00 61.03 248 ASN A C 1
ATOM 1982 O O . ASN A 1 248 ? 3.450 -21.991 5.956 1.00 61.03 248 ASN A O 1
ATOM 1986 N N . PRO A 1 249 ? 2.330 -23.731 6.815 1.00 52.97 249 PRO A N 1
ATOM 1987 C CA . PRO A 1 249 ? 2.818 -23.510 8.182 1.00 52.97 249 PRO A CA 1
ATOM 1988 C C . PRO A 1 249 ? 4.259 -23.984 8.388 1.00 52.97 249 PRO A C 1
ATOM 1990 O O . PRO A 1 249 ? 4.882 -23.605 9.373 1.00 52.97 249 PRO A O 1
ATOM 1993 N N . ASN A 1 250 ? 4.762 -24.828 7.482 1.00 48.97 250 ASN A N 1
ATOM 1994 C CA . ASN A 1 250 ? 5.987 -25.603 7.653 1.00 48.97 250 ASN A CA 1
ATOM 1995 C C . ASN A 1 250 ? 7.078 -25.231 6.648 1.00 48.97 250 ASN A C 1
ATOM 1997 O O . ASN A 1 250 ? 8.128 -25.868 6.646 1.00 48.97 250 ASN A O 1
ATOM 2001 N N . GLN A 1 251 ? 6.847 -24.258 5.763 1.00 50.44 251 GLN A N 1
ATOM 2002 C CA . GLN A 1 251 ? 7.946 -23.707 4.985 1.00 50.44 251 GLN A CA 1
ATOM 2003 C C . GLN A 1 251 ? 8.746 -22.819 5.937 1.00 50.44 251 GLN A C 1
ATOM 2005 O O . GLN A 1 251 ? 8.198 -21.813 6.394 1.00 50.44 251 GLN A O 1
ATOM 2010 N N . PRO A 1 252 ? 9.989 -23.196 6.300 1.00 34.56 252 PRO A N 1
ATOM 2011 C CA . PRO A 1 252 ? 10.847 -22.276 7.021 1.00 34.56 252 PRO A CA 1
ATOM 2012 C C . PRO A 1 252 ? 10.934 -20.995 6.195 1.00 34.56 252 PRO A C 1
ATOM 2014 O O . PRO A 1 252 ? 10.998 -21.053 4.963 1.00 34.56 252 PRO A O 1
ATOM 2017 N N . SER A 1 253 ? 10.896 -19.850 6.872 1.00 35.16 253 SER A N 1
ATOM 2018 C CA . SER A 1 253 ? 11.400 -18.605 6.302 1.00 35.16 253 SER A CA 1
ATOM 2019 C C . SER A 1 253 ? 12.764 -18.922 5.692 1.00 35.16 253 SER A C 1
ATOM 2021 O O . SER A 1 253 ? 13.660 -19.348 6.425 1.00 35.16 253 SER A O 1
ATOM 2023 N N . ILE A 1 254 ? 12.850 -18.848 4.363 1.00 37.38 254 ILE A N 1
ATOM 2024 C CA . ILE A 1 254 ? 14.087 -19.080 3.614 1.00 37.38 254 ILE A CA 1
ATOM 2025 C C . ILE A 1 254 ? 15.119 -18.052 4.071 1.00 37.38 254 ILE A C 1
ATOM 2027 O O . ILE A 1 254 ? 14.721 -16.870 4.207 1.00 37.38 254 ILE A O 1
#

Sequence (254 aa):
MKTLSRYFESLNFISVAQSAFIYLVLYFTFSVFAGPLSLNSLEPGRSLLLMGGSFSPPTISHMVLMAETMYEQEMPHGIFLVADPYKPGATSAEVSLKLTQISVDNFDYILRMRNIPHRDFKRVGPGKVTWISLAGRSVILEVSSFDIDNKIRNTIDSLRHFSALVGPRNLWWLSGGDSSASMPTWGSWWQEMFAHSNMIFVDREGTKGGPTIDSNIMDPLRSVYPDSFLKNYRYDKIDHMHQYSNLNPNQPSI